Protein AF-A0A358CVE7-F1 (afdb_monomer)

Mean predicted aligned error: 10.34 Å

Foldseek 3Di:
DQAQAQDPPPGPDLPHQLLVQPALKDAFPVLVCCVVDPLCPPPNQPSNHRPVCSCVVVVNDLVSQLDADVVQDDPLQPPDDQKDPFPQPADEDDDDDDDDDDPPDDPDDPDFDKHQHGIGGFGFKAFQFAQAALLAATFQRDQDAQDDHPNPDRHGHDRFADDHYNDDDDLVLLVVDQQLAFTMWGAHVLQHTEHRITDMRHSHTLVSQLHHHAHLQAQEADGADPVSHHDSSSSRHHYGSDPQQWIWTATSVRDIDTDHSPFDGPHDPVSNHDPCPDQGGSSNSNSGSPSPDD

Solvent-accessible surface area (backbone atoms only — not comparable to full-atom values): 16120 Å² total; per-residue (Å²): 105,38,53,53,38,54,46,96,70,83,50,68,46,103,78,58,60,49,69,76,63,84,68,38,45,43,75,16,68,59,55,76,48,33,75,82,40,102,73,53,87,81,62,66,74,66,67,56,33,35,54,64,57,44,33,62,78,65,73,51,70,66,70,65,43,52,57,64,50,70,92,41,50,53,92,52,43,80,77,51,61,65,48,44,83,35,82,92,69,32,57,90,63,84,77,76,91,69,81,88,71,82,73,82,76,65,84,78,69,95,73,84,78,47,26,46,45,54,58,17,11,34,21,24,58,27,25,23,20,11,40,32,5,60,62,36,24,21,53,42,60,58,63,52,79,85,44,57,39,98,75,73,39,86,50,54,39,42,55,38,27,66,37,31,36,47,38,81,83,52,76,87,67,34,76,70,36,44,84,52,20,40,36,32,35,25,28,21,47,51,17,21,65,28,28,38,55,45,52,34,50,28,50,48,58,73,67,54,30,30,43,29,28,22,24,54,19,23,40,57,59,33,64,40,45,101,85,65,45,49,30,77,51,16,26,28,16,38,22,44,60,38,81,87,47,36,28,52,30,35,24,63,66,72,50,75,45,78,43,50,62,84,51,53,60,86,53,47,101,55,26,50,66,36,78,66,89,56,83,76,32,63,50,31,34,27,26,20,27,59,70,88,76,129

Sequence (294 aa):
MLPNAFFIGNGVSPYANIWEGEDTTAWSWGSYILPFMEADVAGNFDNAAAPWNYFEANDISLDVLEQPISGFMCPSDYAGEDINMGDERDTWLTGAPPEIQPPNPGPPAPGHSGATKVLSARSNYVGNNTWFGWYLRGRFVGAVAGKKNQYGNTESPSNSGIFWRGSNLKISQIPDGLSKTIMIGERSTASGQAALIYLTKASSEAQTIERTLGTANARLNTPPDSSGNATEEGRSGYSSDHAGGVIQFLFCDGSVHQIQDSIEHAATAQWRSRTAFLGAKAFENLCSRQDGVQ

pLDDT: mean 72.15, std 19.65, range [29.05, 98.06]

Secondary structure (DSSP, 8-state):
-BPP-B-SSS---TT--GGG-S--EEE-GGGGTGGGSTT-SSS---TTB-HHHHHHHTT--GGGGG---GGGS-TT--S--SEE-STTTPPP--SS---------PSPPSS--EEE-S-EEEESEEEEEESS-TTTT--SB---TTPPPTT---SPP---SS--BT----GGG-TT-GGGSEEEEE--TTT--EESEEEEEESSHHHHHHHHEEETTSPTTPPP-TTSPPPTTGGGS----STTTEEEEEETTS-EEEEETTSS----TTTTS--S-S---HHHHHT-S-TT--

Nearest PDB structures (foldseek):
  6zse-assembly1_AT  TM=4.216E-01  e=1.522E+00  Homo sapiens
  1n10-assembly2_B  TM=4.787E-01  e=5.722E+00  Phleum pratense
  5dqr-assembly1_C  TM=4.222E-01  e=4.735E+00  Arabidopsis thaliana
  1umf-assembly1_D  TM=3.694E-01  e=6.913E+00  Helicobacter pylori

Structure (mmCIF, N/CA/C/O backbone):
data_AF-A0A358CVE7-F1
#
_entry.id   AF-A0A358CVE7-F1
#
loop_
_atom_site.group_PDB
_atom_site.id
_atom_site.type_symbol
_atom_site.label_atom_id
_atom_site.label_alt_id
_atom_site.label_comp_id
_atom_site.label_asym_id
_atom_site.label_entity_id
_atom_site.label_seq_id
_atom_site.pdbx_PDB_ins_code
_atom_site.Cartn_x
_atom_site.Cartn_y
_atom_site.Cartn_z
_atom_site.occupancy
_atom_site.B_iso_or_equiv
_atom_site.auth_seq_id
_atom_site.auth_comp_id
_atom_site.auth_asym_id
_atom_site.auth_atom_id
_atom_site.pdbx_PDB_model_num
ATOM 1 N N . MET A 1 1 ? 3.573 -11.174 3.218 1.00 50.34 1 MET A N 1
ATOM 2 C CA . MET A 1 1 ? 4.676 -10.533 3.962 1.00 50.34 1 MET A CA 1
ATOM 3 C C . MET A 1 1 ? 5.801 -10.279 2.984 1.00 50.34 1 MET A C 1
ATOM 5 O O . MET A 1 1 ? 6.049 -11.167 2.182 1.00 50.34 1 MET A O 1
ATOM 9 N N . LEU A 1 2 ? 6.408 -9.092 2.986 1.00 46.66 2 LEU A N 1
ATOM 10 C CA . LEU A 1 2 ? 7.465 -8.763 2.022 1.00 46.66 2 LEU A CA 1
ATOM 11 C C . LEU A 1 2 ? 8.784 -9.340 2.583 1.00 46.66 2 LEU A C 1
ATOM 13 O O . LEU A 1 2 ? 9.118 -8.985 3.708 1.00 46.66 2 LEU A O 1
ATOM 17 N N . PRO A 1 3 ? 9.523 -10.228 1.905 1.00 39.50 3 PRO A N 1
ATOM 18 C CA . PRO A 1 3 ? 10.762 -10.818 2.382 1.00 39.50 3 PRO A CA 1
ATOM 19 C C . PRO A 1 3 ? 11.924 -9.815 2.302 1.00 39.50 3 PRO A C 1
ATOM 21 O O . PRO A 1 3 ? 11.822 -8.726 1.729 1.00 39.50 3 PRO A O 1
ATOM 24 N N . ASN A 1 4 ? 13.039 -10.173 2.941 1.00 43.94 4 ASN A N 1
ATOM 25 C CA . ASN A 1 4 ? 14.311 -9.486 2.736 1.00 43.94 4 ASN A CA 1
ATOM 26 C C . ASN A 1 4 ? 14.849 -9.882 1.362 1.00 43.94 4 ASN A C 1
ATOM 28 O O . ASN A 1 4 ? 14.763 -11.052 1.004 1.00 43.94 4 ASN A O 1
ATOM 32 N N . ALA A 1 5 ? 15.433 -8.938 0.628 1.00 37.22 5 ALA A N 1
ATOM 33 C CA . ALA A 1 5 ? 16.155 -9.285 -0.587 1.00 37.22 5 ALA A CA 1
ATOM 34 C C . ALA A 1 5 ? 17.341 -10.185 -0.243 1.00 37.22 5 ALA A C 1
ATOM 36 O O . ALA A 1 5 ? 18.270 -9.762 0.447 1.00 37.22 5 ALA A O 1
ATOM 37 N N . PHE A 1 6 ? 17.316 -11.423 -0.722 1.00 34.03 6 PHE A N 1
ATOM 38 C CA . PHE A 1 6 ? 18.490 -12.275 -0.696 1.00 34.03 6 PHE A CA 1
ATOM 39 C C . PHE A 1 6 ? 19.431 -11.873 -1.845 1.00 34.03 6 PHE A C 1
ATOM 41 O O . PHE A 1 6 ? 19.005 -11.740 -2.991 1.00 34.03 6 PHE A O 1
ATOM 48 N N . PHE A 1 7 ? 20.711 -11.663 -1.531 1.00 39.75 7 PHE A N 1
ATOM 49 C CA . PHE A 1 7 ? 21.802 -11.505 -2.500 1.00 39.75 7 PHE A CA 1
ATOM 50 C C . PHE A 1 7 ? 22.619 -12.801 -2.526 1.00 39.75 7 PHE A C 1
ATOM 52 O O . PHE A 1 7 ? 22.914 -13.376 -1.473 1.00 39.75 7 PHE A O 1
ATOM 59 N N . ILE A 1 8 ? 23.044 -13.236 -3.713 1.00 35.84 8 ILE A N 1
ATOM 60 C CA . ILE A 1 8 ? 24.096 -14.246 -3.856 1.00 35.84 8 ILE A CA 1
ATOM 61 C C . ILE A 1 8 ? 25.433 -13.506 -3.708 1.00 35.84 8 ILE A C 1
ATOM 63 O O . ILE A 1 8 ? 25.944 -12.927 -4.659 1.00 35.84 8 ILE A O 1
ATOM 67 N N . GLY A 1 9 ? 25.958 -13.487 -2.480 1.00 35.38 9 GLY A N 1
ATOM 68 C CA . GLY A 1 9 ? 27.179 -12.767 -2.093 1.00 35.38 9 GLY A CA 1
ATOM 69 C C . GLY A 1 9 ? 26.870 -11.582 -1.179 1.00 35.38 9 GLY A C 1
ATOM 70 O O . GLY A 1 9 ? 26.338 -10.583 -1.634 1.00 35.38 9 GLY A O 1
ATOM 71 N N . ASN A 1 10 ? 27.181 -11.728 0.117 1.00 34.78 10 ASN A N 1
ATOM 72 C CA . ASN A 1 10 ? 26.972 -10.745 1.193 1.00 34.78 10 ASN A CA 1
ATOM 73 C C . ASN A 1 10 ? 25.628 -9.995 1.127 1.00 34.78 10 ASN A C 1
ATOM 75 O O . ASN A 1 10 ? 25.566 -8.831 0.759 1.00 34.78 10 ASN A O 1
ATOM 79 N N . GLY A 1 11 ? 24.567 -10.699 1.543 1.00 34.19 11 GLY A N 1
ATOM 80 C CA . GLY A 1 11 ? 23.193 -10.214 1.704 1.00 34.19 11 GLY A CA 1
ATOM 81 C C . GLY A 1 11 ? 23.054 -8.733 2.066 1.00 34.19 11 GLY A C 1
ATOM 82 O O . GLY A 1 11 ? 23.671 -8.288 3.036 1.00 34.19 11 GLY A O 1
ATOM 83 N N . VAL A 1 12 ? 22.160 -8.013 1.372 1.00 37.91 12 VAL A N 1
ATOM 84 C CA . VAL A 1 12 ? 21.652 -6.726 1.866 1.00 37.91 12 VAL A CA 1
ATOM 85 C C . VAL A 1 12 ? 21.035 -6.996 3.218 1.00 37.91 12 VAL A C 1
ATOM 87 O O . VAL A 1 12 ? 20.023 -7.679 3.388 1.00 37.91 12 VAL A O 1
ATOM 90 N N . SER A 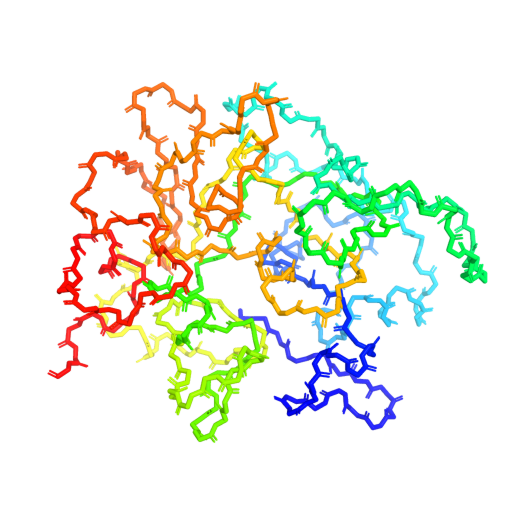1 13 ? 21.751 -6.521 4.215 1.00 38.44 13 SER A N 1
ATOM 91 C CA . SER A 1 13 ? 21.409 -6.758 5.586 1.00 38.44 13 SER A CA 1
ATOM 92 C C . SER A 1 13 ? 20.052 -6.109 5.879 1.00 38.44 13 SER A C 1
ATOM 94 O O . SER A 1 13 ? 19.836 -4.973 5.456 1.00 38.44 13 SER A O 1
ATOM 96 N N . PRO A 1 14 ? 19.179 -6.703 6.716 1.00 40.25 14 PRO A N 1
ATOM 97 C CA . PRO A 1 14 ? 18.093 -5.944 7.354 1.00 40.25 14 PRO A CA 1
ATOM 98 C C . PRO A 1 14 ? 18.622 -4.746 8.180 1.00 40.25 14 PRO A C 1
ATOM 100 O O . PRO A 1 14 ? 17.850 -3.994 8.770 1.00 40.25 14 PRO A O 1
ATOM 103 N N . TYR A 1 15 ? 19.950 -4.592 8.257 1.00 38.16 15 TYR A N 1
ATOM 104 C CA . TYR A 1 15 ? 20.704 -3.524 8.888 1.00 38.16 15 TYR A CA 1
ATOM 105 C C . TYR A 1 15 ? 21.377 -2.540 7.917 1.00 38.16 15 TYR A C 1
ATOM 107 O O . TYR A 1 15 ? 21.964 -1.588 8.432 1.00 38.16 15 TYR A O 1
ATOM 115 N N . ALA A 1 16 ? 21.349 -2.768 6.597 1.00 40.91 16 ALA A N 1
ATOM 116 C CA . ALA A 1 16 ? 21.979 -1.887 5.613 1.00 40.91 16 ALA A CA 1
ATOM 117 C C . ALA A 1 16 ? 21.182 -0.584 5.526 1.00 40.91 16 ALA A C 1
ATOM 119 O O . ALA A 1 16 ? 19.954 -0.601 5.386 1.00 40.91 16 ALA A O 1
ATOM 120 N N . ASN A 1 17 ? 21.859 0.557 5.659 1.00 44.12 17 ASN A N 1
ATOM 121 C CA . ASN A 1 17 ? 21.179 1.824 5.450 1.00 44.12 17 ASN A CA 1
ATOM 122 C C . ASN A 1 17 ? 20.924 1.935 3.956 1.00 44.12 17 ASN A C 1
ATOM 124 O O . ASN A 1 17 ? 21.857 1.920 3.174 1.00 44.12 17 ASN A O 1
ATOM 128 N N . ILE A 1 18 ? 19.684 2.109 3.537 1.00 43.69 18 ILE A N 1
ATOM 129 C CA . ILE A 1 18 ? 19.327 2.294 2.120 1.00 43.69 18 ILE A CA 1
ATOM 130 C C . ILE A 1 18 ? 20.043 3.483 1.419 1.00 43.69 18 ILE A C 1
ATOM 132 O O . ILE A 1 18 ? 20.063 3.531 0.193 1.00 43.69 18 ILE A O 1
ATOM 136 N N . TRP A 1 19 ? 20.698 4.401 2.155 1.00 39.50 19 TRP A N 1
ATOM 137 C CA . TRP A 1 19 ? 21.626 5.397 1.579 1.00 39.50 19 TRP A CA 1
ATOM 138 C C . TRP A 1 19 ? 22.927 4.777 1.033 1.00 39.50 19 TRP A C 1
ATOM 140 O O . TRP A 1 19 ? 23.642 5.437 0.285 1.00 39.50 19 TRP A O 1
ATOM 150 N N . GLU A 1 20 ? 23.247 3.535 1.405 1.00 41.19 20 GLU A N 1
ATOM 151 C CA . GLU A 1 20 ? 24.357 2.746 0.851 1.00 41.19 20 GLU A CA 1
ATOM 152 C C . GLU A 1 20 ? 24.086 2.383 -0.624 1.00 41.19 20 GLU A C 1
ATOM 154 O O . GLU A 1 20 ? 25.000 1.989 -1.333 1.00 41.19 20 GLU A O 1
ATOM 159 N N . GLY A 1 21 ? 22.865 2.625 -1.132 1.00 38.19 21 GLY A N 1
ATOM 160 C CA . GLY A 1 21 ? 22.566 2.685 -2.567 1.00 38.19 21 GLY A CA 1
ATOM 161 C C . GLY A 1 21 ? 22.409 1.333 -3.264 1.00 38.19 21 GLY A C 1
ATOM 162 O O . GLY A 1 21 ? 22.147 1.311 -4.465 1.00 38.19 21 GLY A O 1
ATOM 163 N N . GLU A 1 22 ? 22.529 0.227 -2.528 1.00 43.47 22 GLU A N 1
ATOM 164 C CA . GLU A 1 22 ? 22.615 -1.123 -3.102 1.00 43.47 22 GLU A CA 1
ATOM 165 C C . GLU A 1 22 ? 21.260 -1.835 -3.266 1.00 43.47 22 GLU A C 1
ATOM 167 O O . GLU A 1 22 ? 21.181 -2.823 -3.988 1.00 43.47 22 GLU A O 1
ATOM 172 N N . ASP A 1 23 ? 20.165 -1.330 -2.678 1.00 48.75 23 ASP A N 1
ATOM 173 C CA . ASP A 1 23 ? 18.834 -1.920 -2.887 1.00 48.75 23 ASP A CA 1
ATOM 174 C C . ASP A 1 23 ? 17.707 -0.888 -2.795 1.00 48.75 23 ASP A C 1
ATOM 176 O O . ASP A 1 23 ? 17.150 -0.587 -1.737 1.00 48.75 23 ASP A O 1
ATOM 180 N N . THR A 1 24 ? 17.393 -0.325 -3.955 1.00 54.50 24 THR A N 1
ATOM 181 C CA . THR A 1 24 ? 16.433 0.768 -4.123 1.00 54.50 24 THR A CA 1
ATOM 182 C C . THR A 1 24 ? 15.170 0.305 -4.852 1.00 54.50 24 THR A C 1
ATOM 184 O O . THR A 1 24 ? 14.404 1.110 -5.367 1.00 54.50 24 THR A O 1
ATOM 187 N N . THR A 1 25 ? 14.915 -1.005 -4.876 1.00 62.06 25 THR A N 1
ATOM 188 C CA . THR A 1 25 ? 13.766 -1.607 -5.568 1.00 62.06 25 THR A CA 1
ATOM 189 C C . THR A 1 25 ? 12.808 -2.266 -4.588 1.00 62.06 25 THR A C 1
ATOM 191 O O . THR A 1 25 ? 13.218 -2.758 -3.535 1.00 62.06 25 THR A O 1
ATOM 194 N N . ALA A 1 26 ? 11.513 -2.237 -4.902 1.00 69.50 26 ALA A N 1
ATOM 195 C CA . ALA A 1 26 ? 10.470 -2.705 -4.003 1.00 69.50 26 ALA A CA 1
ATOM 196 C C . ALA A 1 26 ? 9.441 -3.567 -4.736 1.00 69.50 26 ALA A C 1
ATOM 198 O O . ALA A 1 26 ? 8.773 -3.118 -5.668 1.00 69.50 26 ALA A O 1
ATOM 199 N N . TRP A 1 27 ? 9.267 -4.791 -4.241 1.00 77.00 27 TRP A N 1
ATOM 200 C CA . TRP A 1 27 ? 8.061 -5.570 -4.493 1.00 77.00 27 TRP A CA 1
ATOM 201 C C . TRP A 1 27 ? 6.890 -4.940 -3.730 1.00 77.00 27 TRP A C 1
ATOM 203 O O . TRP A 1 27 ? 6.988 -4.737 -2.516 1.00 77.00 27 TRP A O 1
ATOM 213 N N . SER A 1 28 ? 5.772 -4.673 -4.407 1.00 81.81 28 SER A N 1
ATOM 214 C CA . SER A 1 28 ? 4.500 -4.385 -3.735 1.00 81.81 28 SER A CA 1
ATOM 215 C C . SER A 1 28 ? 3.825 -5.679 -3.276 1.00 81.81 28 SER A C 1
ATOM 217 O O . SER A 1 28 ? 4.187 -6.778 -3.701 1.00 81.81 28 SER A O 1
ATOM 219 N N . TRP A 1 29 ? 2.804 -5.562 -2.424 1.00 85.25 29 TRP A N 1
ATOM 220 C CA . TRP A 1 29 ? 2.025 -6.701 -1.925 1.00 85.25 29 TRP A CA 1
ATOM 221 C C . TRP A 1 29 ? 1.440 -7.555 -3.064 1.00 85.25 29 TRP A C 1
ATOM 223 O O . TRP A 1 29 ? 1.368 -8.776 -2.934 1.00 85.25 29 TRP A O 1
ATOM 233 N N . GLY A 1 30 ? 1.053 -6.920 -4.177 1.00 84.50 30 GLY A N 1
ATOM 234 C CA . GLY A 1 30 ? 0.399 -7.589 -5.299 1.00 84.50 30 GLY A CA 1
ATOM 235 C C . GLY A 1 30 ? 1.307 -8.602 -5.993 1.00 84.50 30 GLY A C 1
ATOM 236 O O . GLY A 1 30 ? 0.838 -9.660 -6.400 1.00 84.50 30 GLY A O 1
ATOM 237 N N . SER A 1 31 ? 2.624 -8.362 -5.998 1.00 81.44 31 SER A N 1
ATOM 238 C CA . SER A 1 31 ? 3.619 -9.280 -6.577 1.00 81.44 31 SER A CA 1
ATOM 239 C C . SER A 1 31 ? 3.607 -10.676 -5.939 1.00 81.44 31 SER A C 1
ATOM 241 O O . SER A 1 31 ? 3.993 -11.654 -6.571 1.00 81.44 31 SER A O 1
ATOM 243 N N . TYR A 1 32 ? 3.111 -10.795 -4.702 1.00 80.31 32 TYR A N 1
ATOM 244 C CA . TYR A 1 32 ? 3.028 -12.062 -3.964 1.00 80.31 32 TYR A CA 1
ATOM 245 C C . TYR A 1 32 ? 1.790 -12.882 -4.299 1.00 80.31 32 TYR A C 1
ATOM 247 O O . TYR A 1 32 ? 1.745 -14.062 -3.956 1.00 80.31 32 TYR A O 1
ATOM 255 N N . ILE A 1 33 ? 0.781 -12.266 -4.920 1.00 83.00 33 ILE A N 1
ATOM 256 C CA . ILE A 1 33 ? -0.436 -12.966 -5.329 1.00 83.00 33 ILE A CA 1
ATOM 257 C C . ILE A 1 33 ? -0.458 -13.285 -6.825 1.00 83.00 33 ILE A C 1
ATOM 259 O O . ILE A 1 33 ? -1.232 -14.149 -7.223 1.00 83.00 33 ILE A O 1
ATOM 263 N N . LEU A 1 34 ? 0.418 -12.661 -7.627 1.00 80.25 34 LEU A N 1
ATOM 264 C CA . LEU A 1 34 ? 0.540 -12.920 -9.067 1.00 80.25 34 LEU A CA 1
ATOM 265 C C . LEU A 1 34 ? 0.633 -14.411 -9.428 1.00 80.25 34 LEU A C 1
ATOM 267 O O . LEU A 1 34 ? -0.090 -14.810 -10.334 1.00 80.25 34 LEU A O 1
ATOM 271 N N . PRO A 1 35 ? 1.389 -15.265 -8.706 1.00 78.12 35 PRO A N 1
ATOM 272 C CA . PRO A 1 35 ? 1.453 -16.700 -9.015 1.00 78.12 35 PRO A CA 1
ATOM 273 C C . PRO A 1 35 ? 0.123 -17.450 -8.877 1.00 78.12 35 PRO A C 1
ATOM 275 O O . PRO A 1 35 ? -0.021 -18.572 -9.358 1.00 78.12 35 PRO A O 1
ATOM 278 N N . PHE A 1 36 ? -0.833 -16.861 -8.161 1.00 78.75 36 PHE A N 1
ATOM 279 C CA . PHE A 1 36 ? -2.170 -17.407 -7.941 1.00 78.75 36 PHE A CA 1
ATOM 280 C C . PHE A 1 36 ? -3.218 -16.746 -8.845 1.00 78.75 36 PHE A C 1
ATOM 282 O O . PHE A 1 36 ? -4.395 -17.095 -8.776 1.00 78.75 36 PHE A O 1
ATOM 289 N N . MET A 1 37 ? -2.805 -15.785 -9.673 1.00 78.56 37 MET A N 1
ATOM 290 C CA . MET A 1 37 ? -3.635 -15.118 -10.666 1.00 78.56 37 MET A CA 1
ATOM 291 C C . MET A 1 37 ? -3.286 -15.660 -12.054 1.00 78.56 37 MET A C 1
ATOM 293 O O . MET A 1 37 ? -2.127 -15.926 -12.352 1.00 78.56 37 MET A O 1
ATOM 297 N N . GLU A 1 38 ? -4.257 -15.719 -12.964 1.00 66.88 38 GLU A N 1
ATOM 298 C CA . GLU A 1 38 ? -4.013 -16.012 -14.393 1.00 66.88 38 GLU A CA 1
ATOM 299 C C . GLU A 1 38 ? -3.315 -14.844 -15.132 1.00 66.88 38 GLU A C 1
ATOM 301 O O . GLU A 1 38 ? -3.392 -14.725 -16.351 1.00 66.88 38 GLU A O 1
ATOM 306 N N . ALA A 1 39 ? -2.658 -13.951 -14.388 1.00 63.12 39 ALA A N 1
ATOM 307 C CA . ALA A 1 39 ? -2.022 -12.726 -14.862 1.00 63.12 39 ALA A CA 1
ATOM 308 C C . ALA A 1 39 ? -0.483 -12.806 -14.825 1.00 63.12 39 ALA A C 1
ATOM 310 O O . ALA A 1 39 ? 0.204 -11.792 -14.931 1.00 63.12 39 ALA A O 1
ATOM 311 N N . ASP A 1 40 ? 0.064 -14.009 -14.653 1.00 62.44 40 ASP A N 1
ATOM 312 C CA . ASP A 1 40 ? 1.498 -14.268 -14.640 1.00 62.44 40 ASP A CA 1
ATOM 313 C C . ASP A 1 40 ? 2.070 -14.301 -16.068 1.00 62.44 40 ASP A C 1
ATOM 315 O O . ASP A 1 40 ? 2.180 -15.350 -16.702 1.00 62.44 40 ASP A O 1
ATOM 319 N N . VAL A 1 41 ? 2.392 -13.122 -16.602 1.00 53.53 41 VAL A N 1
ATOM 320 C CA . VAL A 1 41 ? 2.869 -12.963 -17.988 1.00 53.53 41 VAL A CA 1
ATOM 321 C C . VAL A 1 41 ? 4.345 -13.372 -18.165 1.00 53.53 41 VAL A C 1
ATOM 323 O O . VAL A 1 41 ? 4.773 -13.597 -19.294 1.00 53.53 41 VAL A O 1
ATOM 326 N N . ALA A 1 42 ? 5.126 -13.495 -17.079 1.00 53.19 42 ALA A N 1
ATOM 327 C CA . ALA A 1 42 ? 6.573 -13.780 -17.127 1.00 53.19 42 ALA A CA 1
ATOM 328 C C . ALA A 1 42 ? 7.036 -15.031 -16.368 1.00 53.19 42 ALA A C 1
ATOM 330 O O . ALA A 1 42 ? 8.208 -15.391 -16.469 1.00 53.19 42 ALA A O 1
ATOM 331 N N . GLY A 1 43 ? 6.146 -15.730 -15.670 1.00 54.53 43 GLY A N 1
ATOM 332 C CA . GLY A 1 43 ? 6.509 -16.898 -14.885 1.00 54.53 43 GLY A CA 1
ATOM 333 C C . GLY A 1 43 ? 6.976 -16.497 -13.490 1.00 54.53 43 GLY A C 1
ATOM 334 O O . GLY A 1 43 ? 8.077 -15.999 -13.297 1.00 54.53 43 GLY A O 1
ATOM 335 N N . ASN A 1 44 ? 6.108 -16.760 -12.522 1.00 60.19 44 ASN A N 1
ATOM 336 C CA . ASN A 1 44 ? 6.303 -16.916 -11.092 1.00 60.19 44 ASN A CA 1
ATOM 337 C C . ASN A 1 44 ? 7.542 -16.188 -10.544 1.00 60.19 44 ASN A C 1
ATOM 339 O O . ASN A 1 44 ? 8.549 -16.825 -10.219 1.00 60.19 44 ASN A O 1
ATOM 343 N N . PHE A 1 45 ? 7.460 -14.852 -10.470 1.00 72.12 45 PHE A N 1
ATOM 344 C CA . PHE A 1 45 ? 8.526 -14.010 -9.928 1.00 72.12 45 PHE A CA 1
ATOM 345 C C . PHE A 1 45 ? 9.027 -14.575 -8.593 1.00 72.12 45 PHE A C 1
ATOM 347 O O . PHE A 1 45 ? 8.252 -14.729 -7.641 1.00 72.12 45 PHE A O 1
ATOM 354 N N . ASP A 1 46 ? 10.328 -14.872 -8.505 1.00 73.75 46 ASP A N 1
ATOM 355 C CA . ASP A 1 46 ? 10.926 -15.280 -7.237 1.00 73.75 46 ASP A CA 1
ATOM 356 C C . ASP A 1 46 ? 11.084 -14.052 -6.343 1.00 73.75 46 ASP A C 1
ATOM 358 O O . ASP A 1 46 ? 12.106 -13.359 -6.316 1.00 73.75 46 ASP A O 1
ATOM 362 N N . ASN A 1 47 ? 10.031 -13.804 -5.574 1.00 72.44 47 ASN A N 1
ATOM 363 C CA . ASN A 1 47 ? 9.972 -12.700 -4.637 1.00 72.44 47 ASN A CA 1
ATOM 364 C C . ASN A 1 47 ? 10.986 -12.837 -3.479 1.00 72.44 47 ASN A C 1
ATOM 366 O O . ASN A 1 47 ? 11.070 -11.920 -2.667 1.00 72.44 47 ASN A O 1
ATOM 370 N N . ALA A 1 48 ? 11.750 -13.936 -3.359 1.00 71.31 48 ALA A N 1
ATOM 371 C CA . ALA A 1 48 ? 12.821 -14.068 -2.365 1.00 71.31 48 ALA A CA 1
ATOM 372 C C . ALA A 1 48 ? 14.073 -13.229 -2.700 1.00 71.31 48 ALA A C 1
ATOM 374 O O . ALA A 1 48 ? 14.868 -12.918 -1.807 1.00 71.31 48 ALA A O 1
ATOM 375 N N . ALA A 1 49 ? 14.250 -12.838 -3.964 1.00 69.50 49 ALA A N 1
ATOM 376 C CA . ALA A 1 49 ? 15.336 -11.969 -4.411 1.00 69.50 49 ALA A CA 1
ATOM 377 C C . ALA A 1 49 ? 14.906 -10.491 -4.462 1.00 69.50 49 ALA A C 1
ATOM 379 O O . ALA A 1 49 ? 13.718 -10.166 -4.536 1.00 69.50 49 ALA A O 1
ATOM 380 N N . ALA A 1 50 ? 15.874 -9.565 -4.428 1.00 69.62 50 ALA A N 1
ATOM 381 C CA . ALA A 1 50 ? 15.589 -8.165 -4.762 1.00 69.62 50 ALA A CA 1
ATOM 382 C C . ALA A 1 50 ? 15.037 -8.084 -6.195 1.00 69.62 50 ALA A C 1
ATOM 384 O O . ALA A 1 50 ? 15.590 -8.773 -7.056 1.00 69.62 50 ALA A O 1
ATOM 385 N N . PRO A 1 51 ? 14.034 -7.230 -6.481 1.00 72.12 51 PRO A N 1
ATOM 386 C CA . PRO A 1 51 ? 13.494 -7.094 -7.830 1.00 72.12 51 PRO A CA 1
ATOM 387 C C . PRO A 1 51 ? 14.586 -6.856 -8.876 1.00 72.12 51 PRO A C 1
ATOM 389 O O . PRO A 1 51 ? 14.678 -7.610 -9.834 1.00 72.12 51 PRO A O 1
ATOM 392 N N . TRP A 1 52 ? 15.478 -5.881 -8.661 1.00 69.81 52 TRP A N 1
ATOM 393 C CA . TRP A 1 52 ? 16.550 -5.595 -9.624 1.00 69.81 52 TRP A CA 1
ATOM 394 C C . TRP A 1 52 ? 17.421 -6.823 -9.919 1.00 69.81 52 TRP A C 1
ATOM 396 O O . TRP A 1 52 ? 17.594 -7.205 -11.073 1.00 69.81 52 TRP A O 1
ATOM 406 N N . ASN A 1 53 ? 17.902 -7.484 -8.866 1.00 68.81 53 ASN A N 1
ATOM 407 C CA . ASN A 1 53 ? 18.771 -8.652 -8.990 1.00 68.81 53 ASN A CA 1
ATOM 408 C C . ASN A 1 53 ? 18.066 -9.829 -9.658 1.00 68.81 53 ASN A C 1
ATOM 410 O O . ASN A 1 53 ? 18.700 -10.579 -10.387 1.00 68.81 53 ASN A O 1
ATOM 414 N N . TYR A 1 54 ? 16.776 -10.022 -9.379 1.00 73.69 54 TYR A N 1
ATOM 415 C CA . TYR A 1 54 ? 16.000 -11.093 -9.988 1.00 73.69 54 TYR A CA 1
ATOM 416 C C . TYR A 1 54 ? 15.910 -10.904 -11.503 1.00 73.69 54 TYR A C 1
ATOM 418 O O . TYR A 1 54 ? 16.177 -11.843 -12.249 1.00 73.69 54 TYR A O 1
ATOM 426 N N . PHE A 1 55 ? 15.589 -9.691 -11.955 1.00 73.56 55 PHE A N 1
ATOM 427 C CA . PHE A 1 55 ? 15.489 -9.384 -13.380 1.00 73.56 55 PHE A CA 1
ATOM 428 C C . PHE A 1 55 ? 16.849 -9.489 -14.075 1.00 73.56 55 PHE A C 1
ATOM 430 O O . PHE A 1 55 ? 16.941 -10.113 -15.127 1.00 73.56 55 PHE A O 1
ATOM 437 N N . GLU A 1 56 ? 17.908 -8.955 -13.460 1.00 69.81 56 GLU A N 1
ATOM 438 C CA . GLU A 1 56 ? 19.273 -9.019 -13.994 1.00 69.81 56 GLU A CA 1
ATOM 439 C C . GLU A 1 56 ? 19.805 -10.460 -14.063 1.00 69.81 56 GLU A C 1
ATOM 441 O O . GLU A 1 56 ? 20.307 -10.886 -15.099 1.00 69.81 56 GLU A O 1
ATOM 446 N N . ALA A 1 57 ? 19.664 -11.243 -12.988 1.00 70.88 57 ALA A N 1
ATOM 447 C CA . ALA A 1 57 ? 20.188 -12.609 -12.926 1.00 70.88 57 ALA A CA 1
ATOM 448 C C . ALA A 1 57 ? 19.466 -13.585 -13.867 1.00 70.88 57 ALA A C 1
ATOM 450 O O . ALA A 1 57 ? 20.047 -14.604 -14.241 1.00 70.88 57 ALA A O 1
ATOM 451 N N . ASN A 1 58 ? 18.212 -13.292 -14.224 1.00 72.31 58 ASN A N 1
ATOM 452 C CA . ASN A 1 58 ? 17.397 -14.128 -15.105 1.00 72.31 58 ASN A CA 1
ATOM 453 C C . ASN A 1 58 ? 17.240 -13.550 -16.521 1.00 72.31 58 ASN A C 1
ATOM 455 O O . ASN A 1 58 ? 16.522 -14.147 -17.319 1.00 72.31 58 ASN A O 1
ATOM 459 N N . ASP A 1 59 ? 17.895 -12.426 -16.835 1.00 71.62 59 ASP A N 1
ATOM 460 C CA . ASP A 1 59 ? 17.820 -11.752 -18.142 1.00 71.62 59 ASP A CA 1
ATOM 461 C C . ASP A 1 59 ? 16.368 -11.466 -18.591 1.00 71.62 59 ASP A C 1
ATOM 463 O O . ASP A 1 59 ? 15.971 -11.691 -19.735 1.00 71.62 59 ASP A O 1
ATOM 467 N N . ILE A 1 60 ? 15.531 -11.011 -17.650 1.00 74.44 60 ILE A N 1
ATOM 468 C CA . ILE A 1 60 ? 14.112 -10.715 -17.899 1.00 74.44 60 ILE A CA 1
ATOM 469 C C . ILE A 1 60 ? 13.982 -9.294 -18.452 1.00 74.44 60 ILE A C 1
ATOM 471 O O . ILE A 1 60 ? 14.425 -8.334 -17.817 1.00 74.44 60 ILE A O 1
ATOM 475 N N . SER A 1 61 ? 13.315 -9.146 -19.606 1.00 77.81 61 SER A N 1
ATOM 476 C CA . SER A 1 61 ? 13.008 -7.821 -20.161 1.00 77.81 61 SER A CA 1
ATOM 477 C C . SER A 1 61 ? 12.145 -7.009 -19.196 1.00 77.81 61 SER A C 1
ATOM 479 O O . SER A 1 61 ? 11.154 -7.504 -18.657 1.00 77.81 61 SER A O 1
ATOM 481 N N . LEU A 1 62 ? 12.488 -5.732 -19.033 1.00 75.44 62 LEU A N 1
ATOM 482 C CA . LEU A 1 62 ? 11.727 -4.793 -18.215 1.00 75.44 62 LEU A CA 1
ATOM 483 C C . LEU A 1 62 ? 10.350 -4.455 -18.808 1.00 75.44 62 LEU A C 1
ATOM 485 O O . LEU A 1 62 ? 9.488 -4.012 -18.057 1.00 75.44 62 LEU A O 1
ATOM 489 N N . ASP A 1 63 ? 10.101 -4.754 -20.089 1.00 77.50 63 ASP A N 1
ATOM 490 C CA . ASP A 1 63 ? 8.802 -4.533 -20.753 1.00 77.50 63 ASP A CA 1
ATOM 491 C C . ASP A 1 63 ? 7.645 -5.290 -20.068 1.00 77.50 63 ASP A C 1
ATOM 493 O O . ASP A 1 63 ? 6.475 -4.920 -20.193 1.00 77.50 63 ASP A O 1
ATOM 497 N N . VAL A 1 64 ? 7.951 -6.358 -19.318 1.00 77.00 64 VAL A N 1
ATOM 498 C CA . VAL A 1 64 ? 6.950 -7.074 -18.510 1.00 77.00 64 VAL A CA 1
ATOM 499 C C . VAL A 1 64 ? 6.360 -6.186 -17.412 1.00 77.00 64 VAL A C 1
ATOM 501 O O . VAL A 1 64 ? 5.200 -6.350 -17.036 1.00 77.00 64 VAL A O 1
ATOM 504 N N . LEU A 1 65 ? 7.134 -5.226 -16.896 1.00 77.94 65 LEU A N 1
ATOM 505 C CA . LEU A 1 65 ? 6.667 -4.314 -15.858 1.00 77.94 65 LEU A CA 1
ATOM 506 C C . LEU A 1 65 ? 5.567 -3.402 -16.374 1.00 77.94 65 LEU A C 1
ATOM 508 O O . LEU A 1 65 ? 4.760 -2.949 -15.577 1.00 77.94 65 LEU A O 1
ATOM 512 N N . GLU A 1 66 ? 5.504 -3.184 -17.684 1.00 81.12 66 GLU A N 1
ATOM 513 C CA . GLU A 1 66 ? 4.514 -2.352 -18.357 1.00 81.12 66 GLU A CA 1
ATOM 514 C C . GLU A 1 66 ? 3.249 -3.128 -18.748 1.00 81.12 66 GLU A C 1
ATOM 516 O O . GLU A 1 66 ? 2.446 -2.623 -19.519 1.00 81.12 66 GLU A O 1
ATOM 521 N N . GLN A 1 67 ? 3.040 -4.358 -18.268 1.00 83.25 67 GLN A N 1
ATOM 522 C CA . GLN A 1 67 ? 1.834 -5.128 -18.594 1.00 83.25 67 GLN A CA 1
ATOM 523 C C . GLN A 1 67 ? 0.724 -4.862 -17.563 1.00 83.25 67 GLN A C 1
ATOM 525 O O . GLN A 1 67 ? 0.823 -5.343 -16.429 1.00 83.25 67 GLN A O 1
ATOM 530 N N . PRO A 1 68 ? -0.346 -4.115 -17.910 1.00 85.69 68 PRO A N 1
ATOM 531 C CA . PRO A 1 68 ? -1.408 -3.794 -16.969 1.00 85.69 68 PRO A CA 1
ATOM 532 C C . PRO A 1 68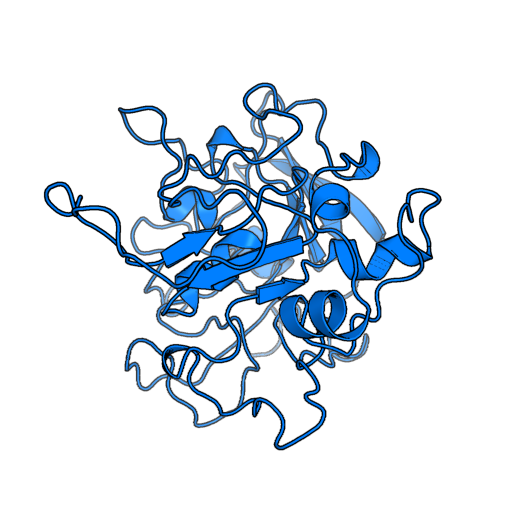 ? -2.210 -5.038 -16.604 1.00 85.69 68 PRO A C 1
ATOM 534 O O . PRO A 1 68 ? -2.564 -5.852 -17.458 1.00 85.69 68 PRO A O 1
ATOM 537 N N . ILE A 1 69 ? -2.562 -5.154 -15.326 1.00 85.88 69 ILE A N 1
ATOM 538 C CA . ILE A 1 69 ? -3.406 -6.236 -14.822 1.00 85.88 69 ILE A CA 1
ATOM 539 C C . ILE A 1 69 ? -4.682 -5.605 -14.283 1.00 85.88 69 ILE A C 1
ATOM 541 O O . ILE A 1 69 ? -4.673 -4.951 -13.241 1.00 85.88 69 ILE A O 1
ATOM 545 N N . SER A 1 70 ? -5.795 -5.819 -14.984 1.00 86.69 70 SER A N 1
ATOM 546 C CA . SER A 1 70 ? -7.080 -5.168 -14.688 1.00 86.69 70 SER A CA 1
ATOM 547 C C . SER A 1 70 ? -7.563 -5.363 -13.250 1.00 86.69 70 SER A C 1
ATOM 549 O O . SER A 1 70 ? -8.177 -4.462 -12.692 1.00 86.69 70 SER A O 1
ATOM 551 N N . GLY A 1 71 ? -7.230 -6.491 -12.614 1.00 86.69 71 GLY A N 1
ATOM 552 C CA . GLY A 1 71 ? -7.559 -6.760 -11.210 1.00 86.69 71 GLY A CA 1
ATOM 553 C C . GLY A 1 71 ? -6.887 -5.828 -10.193 1.00 86.69 71 GLY A C 1
ATOM 554 O O . GLY A 1 71 ? -7.333 -5.773 -9.051 1.00 86.69 71 GLY A O 1
ATOM 555 N N . PHE A 1 72 ? -5.842 -5.093 -10.584 1.00 89.69 72 PHE A N 1
ATOM 556 C CA . PHE A 1 72 ? -5.181 -4.097 -9.737 1.00 89.69 72 PHE A CA 1
ATOM 557 C C . PHE A 1 72 ? -5.598 -2.660 -10.054 1.00 89.69 72 PHE A C 1
ATOM 559 O O . PHE A 1 72 ? -5.117 -1.743 -9.392 1.00 89.69 72 PHE A O 1
ATOM 566 N N . MET A 1 73 ? -6.489 -2.453 -11.025 1.00 90.50 73 MET A N 1
ATOM 567 C CA . MET A 1 73 ? -6.955 -1.129 -11.425 1.00 90.50 73 MET A CA 1
ATOM 568 C C . MET A 1 73 ? -8.369 -0.886 -10.907 1.00 90.50 73 MET A C 1
ATOM 570 O O . MET A 1 73 ? -9.269 -1.706 -11.094 1.00 90.50 73 MET A O 1
ATOM 574 N N . CYS A 1 74 ? -8.569 0.256 -10.260 1.00 91.75 74 CYS A N 1
ATOM 575 C CA . CYS A 1 74 ? -9.879 0.667 -9.796 1.00 91.75 74 CYS A CA 1
ATOM 576 C C . CYS A 1 74 ? -10.641 1.369 -10.932 1.00 91.75 74 CYS A C 1
ATOM 578 O O . CYS A 1 74 ? -10.152 2.369 -11.458 1.00 91.75 74 CYS A O 1
ATOM 580 N N . PRO A 1 75 ? -11.864 0.930 -11.289 1.00 90.38 75 PRO A N 1
ATOM 581 C CA . PRO A 1 75 ? -12.651 1.573 -12.341 1.00 90.38 75 PRO A CA 1
ATOM 582 C C . PRO A 1 75 ? -13.037 3.033 -12.069 1.00 90.38 75 PRO A C 1
ATOM 584 O O . PRO A 1 75 ? -13.462 3.714 -13.001 1.00 90.38 75 PRO A O 1
ATOM 587 N N . SER A 1 76 ? -12.962 3.513 -10.819 1.00 89.75 76 SER A N 1
ATOM 588 C CA . SER A 1 76 ? -13.223 4.925 -10.519 1.00 89.75 76 SER A CA 1
ATOM 589 C C . SER A 1 76 ? -12.032 5.834 -10.778 1.00 89.75 76 SER A C 1
ATOM 591 O O . SER A 1 76 ? -12.253 7.031 -10.923 1.00 89.75 76 SER A O 1
ATOM 593 N N . ASP A 1 77 ? -10.807 5.307 -10.844 1.00 87.38 77 ASP A N 1
ATOM 594 C CA . ASP A 1 77 ? -9.615 6.118 -11.097 1.00 87.38 77 ASP A CA 1
ATOM 595 C C . ASP A 1 77 ? -9.520 6.493 -12.581 1.00 87.38 77 ASP A C 1
ATOM 597 O O . ASP A 1 77 ? -8.902 5.808 -13.402 1.00 87.38 77 ASP A O 1
ATOM 601 N N . TYR A 1 78 ? -10.169 7.609 -12.904 1.00 76.31 78 TYR A N 1
ATOM 602 C CA . TYR A 1 78 ? -10.204 8.205 -14.235 1.00 76.31 78 TYR A CA 1
ATOM 603 C C . TYR A 1 78 ? -8.949 9.020 -14.565 1.00 76.31 78 TYR A C 1
ATOM 605 O O . TYR A 1 78 ? -8.784 9.425 -15.716 1.00 76.31 78 TYR A O 1
ATOM 613 N N . ALA A 1 79 ? -8.113 9.326 -13.568 1.00 67.31 79 ALA A N 1
ATOM 614 C CA . ALA A 1 79 ? -6.934 10.167 -13.734 1.00 67.31 79 ALA A CA 1
ATOM 615 C C . ALA A 1 79 ? -5.716 9.364 -14.205 1.00 67.31 79 ALA A C 1
ATOM 617 O O . ALA A 1 79 ? -4.856 9.915 -14.889 1.00 67.31 79 ALA A O 1
ATOM 618 N N . GLY A 1 80 ? -5.635 8.084 -13.836 1.00 67.56 80 GLY A N 1
ATOM 619 C CA . GLY A 1 80 ? -4.484 7.257 -14.170 1.00 67.56 80 GLY A CA 1
ATOM 620 C C . GLY A 1 80 ? -4.528 6.650 -15.572 1.00 67.56 80 GLY A C 1
ATOM 621 O O . GLY A 1 80 ? -5.540 6.104 -16.020 1.00 67.56 80 GLY A O 1
ATOM 622 N N . GLU A 1 81 ? -3.375 6.693 -16.232 1.00 81.12 81 GLU A N 1
ATOM 623 C CA . GLU A 1 81 ? -3.070 5.849 -17.383 1.00 81.12 81 GLU A CA 1
ATOM 624 C C . GLU A 1 81 ? -2.792 4.407 -16.925 1.00 81.12 81 GLU A C 1
ATOM 626 O O . GLU A 1 81 ? -2.558 4.132 -15.747 1.00 81.12 81 GLU A O 1
ATOM 631 N N . ASP A 1 82 ? -2.794 3.459 -17.860 1.00 83.75 82 ASP A N 1
ATOM 632 C CA . ASP A 1 82 ? -2.481 2.058 -17.548 1.00 83.75 82 ASP A CA 1
ATOM 633 C C . ASP A 1 82 ? -1.028 1.871 -17.070 1.00 83.75 82 ASP A C 1
ATOM 635 O O . ASP A 1 82 ? -0.722 0.915 -16.351 1.00 83.75 82 ASP A O 1
ATOM 639 N N . ILE A 1 83 ? -0.146 2.807 -17.432 1.00 81.31 83 ILE A N 1
ATOM 640 C CA . ILE A 1 83 ? 1.282 2.808 -17.123 1.00 81.31 83 ILE A CA 1
ATOM 641 C C . ILE A 1 83 ? 1.641 4.063 -16.337 1.00 81.31 83 ILE A C 1
ATOM 643 O O . ILE A 1 83 ? 1.315 5.181 -16.728 1.00 81.31 83 ILE A O 1
ATOM 647 N N . ASN A 1 84 ? 2.387 3.880 -15.253 1.00 77.88 84 ASN A N 1
ATOM 648 C CA . ASN A 1 84 ? 3.009 4.972 -14.525 1.00 77.88 84 ASN A CA 1
ATOM 649 C C . ASN A 1 84 ? 4.193 5.511 -15.334 1.00 77.88 84 ASN A C 1
ATOM 651 O O . ASN A 1 84 ? 5.260 4.895 -15.383 1.00 77.88 84 ASN A O 1
ATOM 655 N N . MET A 1 85 ? 3.999 6.687 -15.926 1.00 65.88 85 MET A N 1
ATOM 656 C CA . MET A 1 85 ? 4.980 7.391 -16.757 1.00 65.88 85 MET A CA 1
ATOM 657 C C . MET A 1 85 ? 6.090 8.106 -15.958 1.00 65.88 85 MET A C 1
ATOM 659 O O . MET A 1 85 ? 6.933 8.784 -16.533 1.00 65.88 85 MET A O 1
ATOM 663 N N . GLY A 1 86 ? 6.120 7.980 -14.626 1.00 54.78 86 GLY A N 1
ATOM 664 C CA . GLY A 1 86 ? 7.136 8.625 -13.780 1.00 54.78 86 GLY A CA 1
ATOM 665 C C . GLY A 1 86 ? 6.963 10.144 -13.611 1.00 54.78 86 GLY A C 1
ATOM 666 O O . GLY A 1 86 ? 7.907 10.859 -13.276 1.00 54.78 86 GLY A O 1
ATOM 667 N N . ASP A 1 87 ? 5.764 10.678 -13.833 1.00 47.09 87 ASP A N 1
ATOM 668 C CA . ASP A 1 87 ? 5.507 12.120 -13.732 1.00 47.09 87 ASP A CA 1
ATOM 669 C C . ASP A 1 87 ? 5.526 12.680 -12.290 1.00 47.09 87 ASP A C 1
ATOM 671 O O . ASP A 1 87 ? 5.572 13.893 -12.093 1.00 47.09 87 ASP A O 1
ATOM 675 N N . GLU A 1 88 ? 5.632 11.829 -11.265 1.00 50.59 88 GLU A N 1
ATOM 676 C CA . GLU A 1 88 ? 5.583 12.227 -9.852 1.00 50.59 88 GLU A CA 1
ATOM 677 C C . GLU A 1 88 ? 6.910 12.746 -9.255 1.00 50.59 88 GLU A C 1
ATOM 679 O O . GLU A 1 88 ? 7.068 12.749 -8.033 1.00 50.59 88 GLU A O 1
ATOM 684 N N . ARG A 1 89 ? 7.812 13.301 -10.088 1.00 47.53 89 ARG A N 1
ATOM 685 C CA . ARG A 1 89 ? 9.213 13.743 -9.814 1.00 47.53 89 ARG A CA 1
ATOM 686 C C . ARG A 1 89 ? 10.303 12.770 -10.312 1.00 47.53 89 ARG A C 1
ATOM 688 O O . ARG A 1 89 ? 11.456 12.899 -9.894 1.00 47.53 89 ARG A O 1
ATOM 695 N N . ASP A 1 90 ? 9.990 11.837 -11.213 1.00 43.97 90 ASP A N 1
ATOM 696 C CA . ASP A 1 90 ? 10.944 10.820 -11.667 1.00 43.97 90 ASP A CA 1
ATOM 697 C C . ASP A 1 90 ? 11.718 11.221 -12.940 1.00 43.97 90 ASP A C 1
ATOM 699 O O . ASP A 1 90 ? 11.237 11.940 -13.815 1.00 43.97 90 ASP A O 1
ATOM 703 N N . THR A 1 91 ? 12.976 10.782 -13.042 1.00 33.59 91 THR A N 1
ATOM 704 C CA . THR A 1 91 ? 13.819 10.980 -14.231 1.00 33.59 91 THR A CA 1
ATOM 705 C C . THR A 1 91 ? 13.740 9.766 -15.150 1.00 33.59 91 THR A C 1
ATOM 707 O O . THR A 1 91 ? 14.157 8.677 -14.757 1.00 33.59 91 THR A O 1
ATOM 710 N N . TRP A 1 92 ? 13.293 9.983 -16.385 1.00 35.88 92 TRP A N 1
ATOM 711 C CA . TRP A 1 92 ? 13.227 8.990 -17.456 1.00 35.88 92 TRP A CA 1
ATOM 712 C C . TRP A 1 92 ? 14.600 8.377 -17.783 1.00 35.88 92 TRP A C 1
ATOM 714 O O . TRP A 1 92 ? 15.561 9.105 -18.040 1.00 35.88 92 TRP A O 1
ATOM 724 N N . LEU A 1 93 ? 14.686 7.046 -17.851 1.00 37.75 93 LEU A N 1
ATOM 725 C CA . LEU A 1 93 ? 15.801 6.323 -18.471 1.00 37.75 93 LEU A CA 1
ATOM 726 C C . LEU A 1 93 ? 15.224 5.344 -19.499 1.00 37.75 93 LEU A C 1
ATOM 728 O O . LEU A 1 93 ? 14.408 4.498 -19.154 1.00 37.75 93 LEU A O 1
ATOM 732 N N . THR A 1 94 ? 15.634 5.467 -20.761 1.00 33.06 94 THR A N 1
ATOM 733 C CA . THR A 1 94 ? 15.288 4.517 -21.832 1.00 33.06 94 THR A CA 1
ATOM 734 C C . THR A 1 94 ? 16.541 3.737 -22.248 1.00 33.06 94 THR A C 1
ATOM 736 O O . THR A 1 94 ? 17.626 4.315 -22.316 1.00 33.06 94 THR A O 1
ATOM 739 N N . GLY A 1 95 ? 16.398 2.436 -22.538 1.00 39.28 95 GLY A N 1
ATOM 740 C CA . GLY A 1 95 ? 17.443 1.587 -23.141 1.00 39.28 95 GLY A CA 1
ATOM 741 C C . GLY A 1 95 ? 18.151 0.583 -22.212 1.00 39.28 95 GLY A C 1
ATOM 742 O O . GLY A 1 95 ? 17.963 0.585 -20.998 1.00 39.28 95 GLY A O 1
ATOM 743 N N . ALA A 1 96 ? 18.976 -0.287 -22.821 1.00 38.31 96 ALA A N 1
ATOM 744 C CA . ALA A 1 96 ? 19.919 -1.192 -22.142 1.00 38.31 96 ALA A CA 1
ATOM 745 C C . ALA A 1 96 ? 20.827 -0.402 -21.173 1.00 38.31 96 ALA A C 1
ATOM 747 O O . ALA A 1 96 ? 21.080 0.772 -21.455 1.00 38.31 96 ALA A O 1
ATOM 748 N N . PRO A 1 97 ? 21.305 -0.996 -20.054 1.00 34.50 97 PRO A N 1
ATOM 749 C CA . PRO A 1 97 ? 21.732 -0.270 -18.854 1.00 34.50 97 PRO A CA 1
ATOM 750 C C . PRO A 1 97 ? 22.696 0.869 -19.203 1.00 34.50 97 PRO A C 1
ATOM 752 O O . PRO A 1 97 ? 23.849 0.605 -19.554 1.00 34.50 97 PRO A O 1
ATOM 755 N N . PRO A 1 98 ? 22.250 2.137 -19.143 1.00 37.78 98 PRO A N 1
ATOM 756 C CA . PRO A 1 98 ? 23.121 3.234 -19.483 1.00 37.78 98 PRO A CA 1
ATOM 757 C C . PRO A 1 98 ? 24.007 3.543 -18.282 1.00 37.78 98 PRO A C 1
ATOM 759 O O . PRO A 1 98 ? 23.562 3.611 -17.132 1.00 37.78 98 PRO A O 1
ATOM 762 N N . GLU A 1 99 ? 25.281 3.771 -18.572 1.00 34.91 99 GLU A N 1
ATOM 763 C CA . GLU A 1 99 ? 26.171 4.483 -17.672 1.00 34.91 99 GLU A CA 1
ATOM 764 C C . GLU A 1 99 ? 25.510 5.814 -17.271 1.00 34.91 99 GLU A C 1
ATOM 766 O O . GLU A 1 99 ? 25.007 6.571 -18.105 1.00 34.91 99 GLU A O 1
ATOM 771 N N . ILE A 1 100 ? 25.448 6.067 -15.964 1.00 37.25 100 ILE A N 1
ATOM 772 C CA . ILE A 1 100 ? 24.719 7.191 -15.375 1.00 37.25 100 ILE A CA 1
ATOM 773 C C . ILE A 1 100 ? 25.392 8.503 -15.798 1.00 37.25 100 ILE A C 1
ATOM 775 O O . ILE A 1 100 ? 26.426 8.877 -15.248 1.00 37.25 100 ILE A O 1
ATOM 779 N N . GLN A 1 101 ? 24.774 9.257 -16.703 1.00 30.78 101 GLN A N 1
ATOM 780 C CA . GLN A 1 101 ? 25.047 10.686 -16.860 1.00 30.78 101 GLN A CA 1
ATOM 781 C C . GLN A 1 101 ? 23.886 11.452 -16.206 1.00 30.78 101 GLN A C 1
ATOM 783 O O . GLN A 1 101 ? 22.748 11.304 -16.655 1.00 30.78 101 GLN A O 1
ATOM 788 N N . PRO A 1 102 ? 24.111 12.227 -15.125 1.00 34.03 102 PRO A N 1
ATOM 789 C CA . PRO A 1 102 ? 23.045 13.028 -14.535 1.00 34.03 102 PRO A CA 1
ATOM 790 C C . PRO A 1 102 ? 22.543 14.035 -15.584 1.00 34.03 102 PRO A C 1
ATOM 792 O O . PRO A 1 102 ? 23.369 14.756 -16.153 1.00 34.03 102 PRO A O 1
ATOM 795 N N . PRO A 1 103 ? 21.228 14.115 -15.867 1.00 35.81 103 PRO A N 1
ATOM 796 C CA . PRO A 1 103 ? 20.717 15.188 -16.701 1.00 35.81 103 PRO A CA 1
ATOM 797 C C . PRO A 1 103 ? 21.054 16.514 -16.022 1.00 35.81 103 PRO A C 1
ATOM 799 O O . PRO A 1 103 ? 20.987 16.630 -14.796 1.00 35.81 103 PRO A O 1
ATOM 802 N N . ASN A 1 104 ? 21.459 17.491 -16.833 1.00 36.78 104 ASN A N 1
ATOM 803 C CA . ASN A 1 104 ? 21.770 18.843 -16.391 1.00 36.78 104 ASN A CA 1
ATOM 804 C C . ASN A 1 104 ? 20.633 19.314 -15.464 1.00 36.78 104 ASN A C 1
ATOM 806 O O . ASN A 1 104 ? 19.494 19.415 -15.932 1.00 36.78 104 ASN A O 1
ATOM 810 N N . PRO A 1 105 ? 20.885 19.516 -14.159 1.00 41.16 105 PRO A N 1
ATOM 811 C CA . PRO A 1 105 ? 19.816 19.770 -13.225 1.00 41.16 105 PRO A CA 1
ATOM 812 C C . PRO A 1 105 ? 19.312 21.168 -13.547 1.00 41.16 105 PRO A C 1
ATOM 814 O O . PRO A 1 105 ? 20.010 22.164 -13.346 1.00 41.16 105 PRO A O 1
ATOM 817 N N . GLY A 1 106 ? 18.079 21.262 -14.042 1.00 38.03 106 GLY A N 1
ATOM 818 C CA . GLY A 1 106 ? 17.310 22.473 -13.795 1.00 38.03 106 GLY A CA 1
ATOM 819 C C . GLY A 1 106 ? 17.372 22.805 -12.294 1.00 38.03 106 GLY A C 1
ATOM 820 O O . GLY A 1 106 ? 17.667 21.920 -11.481 1.00 38.03 106 GLY A O 1
ATOM 821 N N . PRO A 1 107 ? 17.145 24.070 -11.899 1.00 33.00 107 PRO A N 1
ATOM 822 C CA . PRO A 1 107 ? 17.185 24.443 -10.491 1.00 33.00 107 PRO A CA 1
ATOM 823 C C . PRO A 1 107 ? 16.324 23.458 -9.683 1.00 33.00 107 PRO A C 1
ATOM 825 O O . PRO A 1 107 ? 15.183 23.205 -10.078 1.00 33.00 107 PRO A O 1
ATOM 828 N N . PRO A 1 108 ? 16.866 22.849 -8.612 1.00 35.78 108 PRO A N 1
ATOM 829 C CA . PRO A 1 108 ? 16.161 21.816 -7.872 1.00 35.78 108 PRO A CA 1
ATOM 830 C C . PRO A 1 108 ? 14.844 22.389 -7.356 1.00 35.78 108 PRO A C 1
ATOM 832 O O . PRO A 1 108 ? 14.836 23.372 -6.610 1.00 35.78 108 PRO A O 1
ATOM 835 N N . ALA A 1 109 ? 13.727 21.785 -7.764 1.00 33.81 109 ALA A N 1
ATOM 836 C CA . ALA A 1 109 ? 12.447 22.074 -7.143 1.00 33.81 109 ALA A CA 1
ATOM 837 C C . ALA A 1 109 ? 12.558 21.741 -5.638 1.00 33.81 109 ALA A C 1
ATOM 839 O O . ALA A 1 109 ? 13.215 20.757 -5.280 1.00 33.81 109 ALA A O 1
ATOM 840 N N . PRO A 1 110 ? 11.978 22.542 -4.728 1.00 29.05 110 PRO A N 1
ATOM 841 C CA . PRO A 1 110 ? 12.038 22.248 -3.300 1.00 29.05 110 PRO A CA 1
ATOM 842 C C . PRO A 1 110 ? 11.416 20.871 -2.984 1.00 29.05 110 PRO A C 1
ATOM 844 O O . PRO A 1 110 ? 10.201 20.715 -3.067 1.00 29.05 110 PRO A O 1
ATOM 847 N N . GLY A 1 111 ? 12.241 19.887 -2.595 1.00 33.34 111 GLY A N 1
ATOM 848 C CA . GLY A 1 111 ? 11.808 18.595 -2.033 1.00 33.34 111 GLY A CA 1
ATOM 849 C C . GLY A 1 111 ? 12.322 17.330 -2.750 1.00 33.34 111 GLY A C 1
ATOM 850 O O . GLY A 1 111 ? 11.927 17.054 -3.871 1.00 33.34 111 GLY A O 1
ATOM 851 N N . HIS A 1 112 ? 13.113 16.524 -2.015 1.00 41.19 112 HIS A N 1
ATOM 852 C CA . HIS A 1 112 ? 13.421 15.081 -2.174 1.00 41.19 112 HIS A CA 1
ATOM 853 C C . HIS A 1 112 ? 14.138 14.566 -3.459 1.00 41.19 112 HIS A C 1
ATOM 855 O O . HIS A 1 112 ? 13.617 14.649 -4.559 1.00 41.19 112 HIS A O 1
ATOM 861 N N . SER A 1 113 ? 15.305 13.906 -3.307 1.00 42.59 113 SER A N 1
ATOM 862 C CA . SER A 1 113 ? 16.104 13.273 -4.385 1.00 42.59 113 SER A CA 1
ATOM 863 C C . SER A 1 113 ? 15.872 11.753 -4.514 1.00 42.59 113 SER A C 1
ATOM 865 O O . SER A 1 113 ? 16.462 10.969 -3.763 1.00 42.59 113 SER A O 1
ATOM 867 N N . GLY A 1 114 ? 15.006 11.312 -5.427 1.00 45.28 114 GLY A N 1
ATOM 868 C CA . GLY A 1 114 ? 14.784 9.897 -5.765 1.00 45.28 114 GLY A CA 1
ATOM 869 C C . GLY A 1 114 ? 13.895 9.770 -7.005 1.00 45.28 114 GLY A C 1
ATOM 870 O O . GLY A 1 114 ? 13.014 10.604 -7.168 1.00 45.28 114 GLY A O 1
ATOM 871 N N . ALA A 1 115 ? 14.143 8.776 -7.865 1.00 48.34 115 ALA A N 1
ATOM 872 C CA . ALA A 1 115 ? 13.431 8.606 -9.139 1.00 48.34 115 ALA A CA 1
ATOM 873 C C . ALA A 1 115 ? 13.000 7.147 -9.379 1.00 48.34 115 ALA A C 1
ATOM 875 O O . ALA A 1 115 ? 13.797 6.223 -9.184 1.00 48.34 115 ALA A O 1
ATOM 876 N N . THR A 1 116 ? 11.768 6.936 -9.838 1.00 51.88 116 THR A N 1
ATOM 877 C CA . THR A 1 116 ? 11.336 5.732 -10.562 1.00 51.88 116 THR A CA 1
ATOM 878 C C . THR A 1 116 ? 12.146 5.648 -11.849 1.00 51.88 116 THR A C 1
ATOM 880 O O . THR A 1 116 ? 12.256 6.617 -12.594 1.00 51.88 116 THR A O 1
ATOM 883 N N . LYS A 1 117 ? 12.798 4.510 -12.072 1.00 56.69 117 LYS A N 1
ATOM 884 C CA . LYS A 1 117 ? 13.729 4.347 -13.196 1.00 56.69 117 LYS A CA 1
ATOM 885 C C . LYS A 1 117 ? 13.092 3.689 -14.411 1.00 56.69 117 LYS A C 1
ATOM 887 O O . LYS A 1 117 ? 13.670 3.762 -15.488 1.00 56.69 117 LYS A O 1
ATOM 892 N N . VAL A 1 118 ? 11.974 2.997 -14.208 1.00 65.88 118 VAL A N 1
ATOM 893 C CA . VAL A 1 118 ? 11.359 2.104 -15.189 1.00 65.88 118 VAL A CA 1
ATOM 894 C C . VAL A 1 118 ? 9.851 2.280 -15.124 1.00 65.88 118 VAL A C 1
ATOM 896 O O . VAL A 1 118 ? 9.292 2.379 -14.029 1.00 65.88 118 VAL A O 1
ATOM 899 N N . LEU A 1 119 ? 9.219 2.324 -16.292 1.00 75.06 119 LEU A N 1
ATOM 900 C CA . LEU A 1 119 ? 7.770 2.321 -16.408 1.00 75.06 119 LEU A CA 1
ATOM 901 C C . LEU A 1 119 ? 7.199 1.072 -15.734 1.00 75.06 119 LEU A C 1
ATOM 903 O O . LEU A 1 119 ? 7.794 -0.006 -15.749 1.00 75.06 119 LEU A O 1
ATOM 907 N N . SER A 1 120 ? 6.056 1.237 -15.085 1.00 78.88 120 SER A N 1
ATOM 908 C CA . SER A 1 120 ? 5.393 0.134 -14.399 1.00 78.88 120 SER A CA 1
ATOM 909 C C . SER A 1 120 ? 3.892 0.243 -14.561 1.00 78.88 120 SER A C 1
ATOM 911 O O . SER A 1 120 ? 3.332 1.337 -14.548 1.00 78.88 120 SER A O 1
ATOM 913 N N . ALA A 1 121 ? 3.244 -0.902 -14.696 1.00 84.25 121 ALA A N 1
ATOM 914 C CA . ALA A 1 121 ? 1.810 -1.034 -14.706 1.00 84.25 121 ALA A CA 1
ATOM 915 C C . ALA A 1 121 ? 1.232 -0.430 -13.430 1.00 84.25 121 ALA A C 1
ATOM 917 O O . ALA A 1 121 ? 1.670 -0.741 -12.312 1.00 84.25 121 ALA A O 1
ATOM 918 N N . ARG A 1 122 ? 0.227 0.422 -13.614 1.00 86.19 122 ARG A N 1
ATOM 919 C CA . ARG A 1 122 ? -0.502 1.036 -12.515 1.00 86.19 122 ARG A CA 1
ATOM 920 C C . ARG A 1 122 ? -1.157 -0.035 -11.639 1.00 86.19 122 ARG A C 1
ATOM 922 O O . ARG A 1 122 ? -1.663 -1.054 -12.106 1.00 86.19 122 ARG A O 1
ATOM 929 N N . SER A 1 123 ? -1.177 0.244 -10.345 1.00 90.25 123 SER A N 1
ATOM 930 C CA . SER A 1 123 ? -2.052 -0.366 -9.351 1.00 90.25 123 SER A CA 1
ATOM 931 C C . SER A 1 123 ? -2.770 0.753 -8.606 1.00 90.25 123 SER A C 1
ATOM 933 O O . SER A 1 123 ? -2.208 1.827 -8.418 1.00 90.25 123 SER A O 1
ATOM 935 N N . ASN A 1 124 ? -3.976 0.488 -8.120 1.00 92.75 124 ASN A N 1
ATOM 936 C CA . ASN A 1 124 ? -4.702 1.366 -7.207 1.00 92.75 124 ASN A CA 1
ATOM 937 C C . ASN A 1 124 ? -4.675 0.861 -5.768 1.00 92.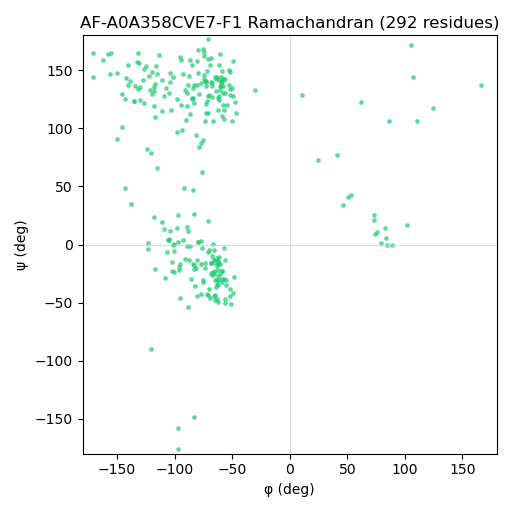75 124 ASN A C 1
ATOM 939 O O . ASN A 1 124 ? -5.431 1.345 -4.939 1.00 92.75 124 ASN A O 1
ATOM 943 N N . TYR A 1 125 ? -3.844 -0.129 -5.447 1.00 93.81 125 TYR A N 1
ATOM 944 C CA . TYR A 1 125 ? -3.896 -0.803 -4.154 1.00 93.81 125 TYR A CA 1
ATOM 945 C C . TYR A 1 125 ? -2.521 -0.878 -3.503 1.00 93.81 125 TYR A C 1
ATOM 947 O O . TYR A 1 125 ? -1.585 -1.460 -4.061 1.00 93.81 125 TYR A O 1
ATOM 955 N N . VAL A 1 126 ? -2.420 -0.356 -2.280 1.00 93.81 126 VAL A N 1
ATOM 956 C CA . VAL A 1 126 ? -1.189 -0.314 -1.478 1.00 93.81 126 VAL A CA 1
ATOM 957 C C . VAL A 1 126 ? -1.344 -1.070 -0.164 1.00 93.81 126 VAL A C 1
ATOM 959 O O . VAL A 1 126 ? -2.423 -1.131 0.430 1.00 93.81 126 VAL A O 1
ATOM 962 N N . GLY A 1 127 ? -0.247 -1.659 0.314 1.00 93.75 127 GLY A N 1
ATOM 963 C CA . GLY A 1 127 ? -0.256 -2.425 1.560 1.00 93.75 127 GLY A CA 1
ATOM 964 C C . GLY A 1 127 ? -0.336 -1.527 2.798 1.00 93.75 127 GLY A C 1
ATOM 965 O O . GLY A 1 127 ? 0.339 -0.502 2.874 1.00 93.75 127 GLY A O 1
ATOM 966 N N . ASN A 1 128 ? -1.097 -1.937 3.813 1.00 94.25 128 ASN A N 1
ATOM 967 C CA . ASN A 1 128 ? -1.156 -1.228 5.088 1.00 94.25 128 ASN A CA 1
ATOM 968 C C . ASN A 1 128 ? 0.130 -1.415 5.909 1.00 94.25 128 ASN A C 1
ATOM 970 O O . ASN A 1 128 ? 0.416 -2.518 6.390 1.00 94.25 128 ASN A O 1
ATOM 974 N N . ASN A 1 129 ? 0.896 -0.338 6.106 1.00 91.50 129 ASN A N 1
ATOM 975 C CA . ASN A 1 129 ? 2.144 -0.372 6.867 1.00 91.50 129 ASN A CA 1
ATOM 976 C C . ASN A 1 129 ? 1.941 -0.142 8.360 1.00 91.50 129 ASN A C 1
ATOM 978 O O . ASN A 1 129 ? 2.439 -0.901 9.198 1.00 91.50 129 ASN A O 1
ATOM 982 N N . THR A 1 130 ? 1.283 0.958 8.705 1.00 88.44 130 THR A N 1
ATOM 983 C CA . THR A 1 130 ? 1.274 1.479 10.068 1.00 88.44 130 THR A CA 1
ATOM 984 C C . THR A 1 130 ? 0.265 2.615 10.204 1.00 88.44 130 THR A C 1
ATOM 986 O O . THR A 1 130 ? -0.156 3.200 9.212 1.00 88.44 130 THR A O 1
ATOM 989 N N . TRP A 1 131 ? -0.085 2.976 11.434 1.00 86.81 131 TRP A N 1
ATOM 990 C CA . TRP A 1 131 ? -0.818 4.216 11.729 1.00 86.81 131 TRP A CA 1
ATOM 991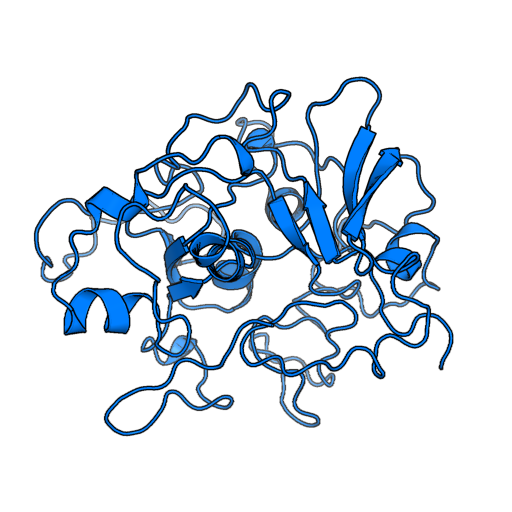 C C . TRP A 1 131 ? 0.077 5.308 12.339 1.00 86.81 131 TRP A C 1
ATOM 993 O O . TRP A 1 131 ? -0.392 6.380 12.709 1.00 86.81 131 TRP A O 1
ATOM 1003 N N . PHE A 1 132 ? 1.385 5.058 12.443 1.00 83.88 132 PHE A N 1
ATOM 1004 C CA . PHE A 1 132 ? 2.372 6.050 12.867 1.00 83.88 132 PHE A CA 1
ATOM 1005 C C . PHE A 1 132 ? 2.897 6.893 11.691 1.00 83.88 132 PHE A C 1
ATOM 1007 O O . PHE A 1 132 ? 2.895 6.470 10.534 1.00 83.88 132 PHE A O 1
ATOM 1014 N N . GLY A 1 133 ? 3.436 8.077 11.990 1.00 81.88 133 GLY A N 1
ATOM 1015 C CA . GLY A 1 133 ? 4.209 8.838 11.009 1.00 81.88 133 GLY A CA 1
ATOM 1016 C C . GLY A 1 133 ? 5.531 8.146 10.655 1.00 81.88 133 GLY A C 1
ATOM 1017 O O . GLY A 1 133 ? 6.231 7.625 11.534 1.00 81.88 133 GLY A O 1
ATOM 1018 N N . TRP A 1 134 ? 5.894 8.152 9.371 1.00 81.19 134 TRP A N 1
ATOM 1019 C CA . TRP A 1 134 ? 7.120 7.521 8.866 1.00 81.19 134 TRP A CA 1
ATOM 1020 C C . TRP A 1 134 ? 8.409 8.215 9.337 1.00 81.19 134 TRP A C 1
ATOM 1022 O O . TRP A 1 134 ? 9.427 7.551 9.524 1.00 81.19 134 TRP A O 1
ATOM 1032 N N . TYR A 1 135 ? 8.375 9.518 9.651 1.00 78.00 135 TYR A N 1
ATOM 1033 C CA . TYR A 1 135 ? 9.534 10.218 10.239 1.00 78.00 135 TYR A CA 1
ATOM 1034 C C . TYR A 1 135 ? 9.724 9.888 11.717 1.00 78.00 135 TYR A C 1
ATOM 1036 O O . TYR A 1 135 ? 10.689 10.345 12.334 1.00 78.00 135 TYR A O 1
ATOM 1044 N N . LEU A 1 136 ? 8.833 9.089 12.300 1.00 75.75 136 LEU A N 1
ATOM 1045 C CA . LEU A 1 136 ? 8.954 8.645 13.673 1.00 75.75 136 LEU A CA 1
ATOM 1046 C C . LEU A 1 136 ? 9.029 7.127 13.775 1.00 75.75 136 LEU A C 1
ATOM 1048 O O . LEU A 1 136 ? 10.112 6.531 13.748 1.00 75.75 136 LEU A O 1
ATOM 1052 N N . ARG A 1 137 ? 7.873 6.482 13.898 1.00 78.50 137 ARG A N 1
ATOM 1053 C CA . ARG A 1 137 ? 7.815 5.070 14.269 1.00 78.50 137 ARG A CA 1
ATOM 1054 C C . ARG A 1 137 ? 7.584 4.164 13.062 1.00 78.50 137 ARG A C 1
ATOM 1056 O O . ARG A 1 137 ? 8.026 3.027 13.111 1.00 78.50 137 ARG A O 1
ATOM 1063 N N . GLY A 1 138 ? 7.011 4.643 11.960 1.00 78.81 138 GLY A N 1
ATOM 1064 C CA . GLY A 1 138 ? 6.869 3.814 10.758 1.00 78.81 138 GLY A CA 1
ATOM 1065 C C . GLY A 1 138 ? 8.199 3.497 10.057 1.00 78.81 138 GLY A C 1
ATOM 1066 O O . GLY A 1 138 ? 9.176 4.240 10.204 1.00 78.81 138 GLY A O 1
ATOM 1067 N N . ARG A 1 139 ? 8.238 2.377 9.325 1.00 77.38 139 ARG A N 1
ATOM 1068 C CA . ARG A 1 139 ? 9.387 1.898 8.538 1.00 77.38 139 ARG A CA 1
ATOM 1069 C C . ARG A 1 139 ? 8.963 1.090 7.323 1.00 77.38 139 ARG A C 1
ATOM 1071 O O . ARG A 1 139 ? 8.023 0.296 7.391 1.00 77.38 139 ARG A O 1
ATOM 1078 N N . PHE A 1 140 ? 9.768 1.191 6.276 1.00 73.56 140 PHE A N 1
ATOM 1079 C CA . PHE A 1 140 ? 9.755 0.278 5.148 1.00 73.56 140 PHE A CA 1
ATOM 1080 C C . PHE A 1 140 ? 10.450 -1.029 5.508 1.00 73.56 140 PHE A C 1
ATOM 1082 O O . PHE A 1 140 ? 9.912 -2.072 5.180 1.00 73.56 140 PHE A O 1
ATOM 1089 N N . VAL A 1 141 ? 11.591 -1.006 6.208 1.00 66.81 141 VAL A N 1
ATOM 1090 C CA . VAL A 1 141 ? 12.343 -2.216 6.597 1.00 66.81 141 VAL A CA 1
ATOM 1091 C C . VAL A 1 141 ? 12.190 -2.479 8.095 1.00 66.81 141 VAL A C 1
ATOM 1093 O O . VAL A 1 141 ? 12.293 -1.553 8.885 1.00 66.81 141 VAL A O 1
ATOM 1096 N N . GLY A 1 142 ? 11.927 -3.739 8.468 1.00 62.78 142 GLY A N 1
ATOM 1097 C CA . GLY A 1 142 ? 11.838 -4.304 9.831 1.00 62.78 142 GLY A CA 1
ATOM 1098 C C . GLY A 1 142 ? 11.814 -3.369 11.061 1.00 62.78 142 GLY A C 1
ATOM 1099 O O . GLY A 1 142 ? 12.740 -2.608 11.320 1.00 62.78 142 GLY A O 1
ATOM 1100 N N . ALA A 1 143 ? 10.835 -3.548 11.957 1.00 55.00 143 ALA A N 1
ATOM 1101 C CA . ALA A 1 143 ? 10.798 -2.873 13.262 1.00 55.00 143 ALA A CA 1
ATOM 1102 C C . ALA A 1 143 ? 11.777 -3.492 14.290 1.00 55.00 143 ALA A C 1
ATOM 1104 O O . ALA A 1 143 ? 11.364 -4.033 15.315 1.00 55.00 143 ALA A O 1
ATOM 1105 N N . VAL A 1 144 ? 13.084 -3.459 14.014 1.00 56.16 144 VAL A N 1
ATOM 1106 C CA . VAL A 1 144 ? 14.100 -3.959 14.955 1.00 56.16 144 VAL A CA 1
ATOM 1107 C C . VAL A 1 144 ? 14.235 -2.981 16.126 1.00 56.16 144 VAL A C 1
ATOM 1109 O O . VAL A 1 144 ? 14.560 -1.806 15.940 1.00 56.16 144 VAL A O 1
ATOM 1112 N N . ALA A 1 145 ? 13.997 -3.468 17.344 1.00 54.75 145 ALA A N 1
ATOM 1113 C CA . ALA A 1 145 ? 14.144 -2.678 18.563 1.00 54.75 145 ALA A CA 1
ATOM 1114 C C . ALA A 1 145 ? 15.574 -2.115 18.697 1.00 54.75 145 ALA A C 1
ATOM 1116 O O . ALA A 1 145 ? 16.555 -2.815 18.446 1.00 54.75 145 ALA A O 1
ATOM 1117 N N . GLY A 1 146 ? 15.695 -0.843 19.091 1.00 55.06 146 GLY A N 1
ATOM 1118 C CA . GLY A 1 146 ? 16.988 -0.177 19.306 1.00 55.06 146 GLY A CA 1
ATOM 1119 C C . GLY A 1 146 ? 17.652 0.427 18.060 1.00 55.06 146 GLY A C 1
ATOM 1120 O O . GLY A 1 146 ? 18.713 1.038 18.185 1.00 55.06 146 GLY A O 1
ATOM 1121 N N . LYS A 1 147 ? 17.043 0.318 16.870 1.00 55.19 147 LYS A N 1
ATOM 1122 C CA . LYS A 1 147 ? 17.529 0.973 15.644 1.00 55.19 147 LYS A CA 1
ATOM 1123 C C . LYS A 1 147 ? 16.790 2.286 15.371 1.00 55.19 147 LYS A C 1
ATOM 1125 O O . LYS A 1 147 ? 15.566 2.311 15.261 1.00 55.19 147 LYS A O 1
ATOM 1130 N N . LYS A 1 148 ? 17.554 3.373 15.225 1.00 58.06 148 LYS A N 1
ATOM 1131 C CA . LYS A 1 148 ? 17.042 4.693 14.823 1.00 58.06 148 LYS A CA 1
ATOM 1132 C C . LYS A 1 148 ? 16.412 4.640 13.436 1.00 58.06 148 LYS A C 1
ATOM 1134 O O . LYS A 1 148 ? 16.759 3.778 12.630 1.00 58.06 148 LYS A O 1
ATOM 1139 N N . ASN A 1 149 ? 15.484 5.549 13.159 1.00 59.34 149 ASN A N 1
ATOM 1140 C CA . ASN A 1 149 ? 14.993 5.709 11.796 1.00 59.34 149 ASN A CA 1
ATOM 1141 C C . ASN A 1 149 ? 16.021 6.413 10.921 1.00 59.34 149 ASN A C 1
ATOM 1143 O O . ASN A 1 149 ? 16.935 7.072 11.421 1.00 59.34 149 ASN A O 1
ATOM 1147 N N . GLN A 1 150 ? 15.853 6.300 9.607 1.00 59.03 150 GLN A N 1
ATOM 1148 C CA . GLN A 1 150 ? 16.736 6.961 8.654 1.00 59.03 150 GLN A CA 1
ATOM 1149 C C . GLN A 1 150 ? 16.742 8.503 8.801 1.00 59.03 150 GLN A C 1
ATOM 1151 O O . GLN A 1 150 ? 17.673 9.172 8.361 1.00 59.03 150 GLN A O 1
ATOM 1156 N N . TYR A 1 151 ? 15.740 9.064 9.482 1.00 62.69 151 TYR A N 1
ATOM 1157 C CA . TYR A 1 151 ? 15.576 10.493 9.760 1.00 62.69 151 TYR A CA 1
ATOM 1158 C C . TYR A 1 151 ? 16.247 10.952 11.066 1.00 62.69 151 TYR A C 1
ATOM 1160 O O . TYR A 1 151 ? 15.961 12.040 11.562 1.00 62.69 151 TYR A O 1
ATOM 1168 N N . GLY A 1 152 ? 17.145 10.141 11.637 1.00 55.91 152 GLY A N 1
ATOM 1169 C CA . GLY A 1 152 ? 17.959 10.519 12.795 1.00 55.91 152 GLY A CA 1
ATOM 1170 C C . GLY A 1 152 ? 17.202 10.567 14.126 1.00 55.91 152 GLY A C 1
ATOM 1171 O O . GLY A 1 152 ? 17.771 11.007 15.130 1.00 55.91 152 GLY A O 1
ATOM 1172 N N . ASN A 1 153 ? 15.953 10.096 14.168 1.00 64.62 153 ASN A N 1
ATOM 1173 C CA . ASN A 1 153 ? 15.173 10.054 15.398 1.00 64.62 153 ASN A CA 1
ATOM 1174 C C . ASN A 1 153 ? 15.733 9.035 16.402 1.00 64.62 153 ASN A C 1
ATOM 1176 O O . ASN A 1 153 ? 16.479 8.122 16.053 1.00 64.62 153 ASN A O 1
ATOM 1180 N N . THR A 1 154 ? 15.375 9.186 17.673 1.00 61.84 154 THR A N 1
ATOM 1181 C CA . THR A 1 154 ? 15.781 8.265 18.747 1.00 61.84 154 THR A CA 1
ATOM 1182 C C . THR A 1 154 ? 14.689 7.268 19.129 1.00 61.84 154 THR A C 1
ATOM 1184 O O . THR A 1 154 ? 14.939 6.378 19.941 1.00 61.84 154 THR A O 1
ATOM 1187 N N . GLU A 1 155 ? 13.488 7.397 18.564 1.00 67.88 155 GLU A N 1
ATOM 1188 C CA . GLU A 1 155 ? 12.365 6.525 18.885 1.00 67.88 155 GLU A CA 1
ATOM 1189 C C . GLU A 1 155 ? 12.479 5.161 18.207 1.00 67.88 155 GLU A C 1
ATOM 1191 O O . GLU A 1 155 ? 12.818 5.040 17.027 1.00 67.88 155 GLU A O 1
ATOM 1196 N N . SER A 1 156 ? 12.132 4.113 18.957 1.00 67.38 156 SER A N 1
ATOM 1197 C CA . SER A 1 156 ? 12.101 2.765 18.398 1.00 67.38 156 SER A CA 1
ATOM 1198 C C . SER A 1 156 ? 10.978 2.629 17.360 1.00 67.38 156 SER A C 1
ATOM 1200 O O . SER A 1 156 ? 9.851 3.084 17.612 1.00 67.38 156 SER A O 1
ATOM 1202 N N . PRO A 1 157 ? 11.259 1.989 16.210 1.00 69.44 157 PRO A N 1
ATOM 1203 C CA . PRO A 1 157 ? 10.267 1.749 15.176 1.00 69.44 157 PRO A CA 1
ATOM 1204 C C . PRO A 1 157 ? 9.082 0.939 15.700 1.00 69.44 157 PRO A C 1
ATOM 1206 O O . PRO A 1 157 ? 9.214 0.093 16.582 1.00 69.44 157 PRO A O 1
ATOM 1209 N N . SER A 1 158 ? 7.925 1.196 15.108 1.00 77.00 158 SER A N 1
ATOM 1210 C CA . SER A 1 158 ? 6.670 0.492 15.291 1.00 77.00 158 SER A CA 1
ATOM 1211 C C . SER A 1 158 ? 5.923 0.488 13.959 1.00 77.00 158 SER A C 1
ATOM 1213 O O . SER A 1 158 ? 5.292 1.471 13.564 1.00 77.00 158 SER A O 1
ATOM 1215 N N . ASN A 1 159 ? 5.997 -0.639 13.258 1.00 82.50 159 ASN A N 1
ATOM 1216 C CA . ASN A 1 159 ? 5.045 -0.941 12.199 1.00 82.50 159 ASN A CA 1
ATOM 1217 C C . ASN A 1 159 ? 3.870 -1.604 12.893 1.00 82.50 159 ASN A C 1
ATOM 1219 O O . ASN A 1 159 ? 4.063 -2.682 13.452 1.00 82.50 159 ASN A O 1
ATOM 1223 N N . SER A 1 160 ? 2.707 -0.960 12.933 1.00 87.88 160 SER A N 1
ATOM 1224 C CA . SER A 1 160 ? 1.491 -1.498 13.560 1.00 87.88 160 SER A CA 1
ATOM 1225 C C . SER A 1 160 ? 0.559 -2.199 12.575 1.00 87.88 160 SER A C 1
ATOM 1227 O O . SER A 1 160 ? -0.261 -2.991 13.019 1.00 87.88 160 SER A O 1
ATOM 1229 N N . GLY A 1 161 ? 0.720 -1.980 11.269 1.00 91.31 161 GLY A N 1
ATOM 1230 C CA . GLY A 1 161 ? -0.060 -2.639 10.223 1.00 91.31 161 GLY A CA 1
ATOM 1231 C C . GLY A 1 161 ? 0.481 -4.021 9.852 1.00 91.31 161 GLY A C 1
ATOM 1232 O O . GLY A 1 161 ? 1.043 -4.737 10.689 1.00 91.31 161 GLY A O 1
ATOM 1233 N N . ILE A 1 162 ? 0.313 -4.399 8.585 1.00 92.25 162 ILE A N 1
ATOM 1234 C CA . ILE A 1 162 ? 0.532 -5.767 8.084 1.00 92.25 162 ILE A CA 1
ATOM 1235 C C . ILE A 1 162 ? 1.782 -5.886 7.206 1.00 92.25 162 ILE A C 1
ATOM 1237 O O . ILE A 1 162 ? 2.432 -6.936 7.175 1.00 92.25 162 ILE A O 1
ATOM 1241 N N . PHE A 1 163 ? 2.165 -4.814 6.514 1.00 89.19 163 PHE A N 1
ATOM 1242 C CA . PHE A 1 163 ? 3.223 -4.856 5.511 1.00 89.19 163 PHE A CA 1
ATOM 1243 C C . PHE A 1 163 ? 4.426 -3.977 5.850 1.00 89.19 163 PHE A C 1
ATOM 1245 O O . PHE A 1 163 ? 4.308 -2.806 6.194 1.00 89.19 163 PHE A O 1
ATOM 1252 N N . TRP A 1 164 ? 5.610 -4.568 5.717 1.00 82.25 164 TRP A N 1
ATOM 1253 C CA . TRP A 1 164 ? 6.918 -3.921 5.633 1.00 82.25 164 TRP A CA 1
ATOM 1254 C C . TRP A 1 164 ? 7.900 -4.945 5.047 1.00 82.25 164 TRP A C 1
ATOM 1256 O O . TRP A 1 164 ? 7.649 -6.151 5.105 1.00 82.25 164 TRP A O 1
ATOM 1266 N N . ARG A 1 165 ? 9.010 -4.485 4.481 1.00 74.56 165 ARG A N 1
ATOM 1267 C CA . ARG A 1 165 ? 10.105 -5.291 3.940 1.00 74.56 165 ARG A CA 1
ATOM 1268 C C . ARG A 1 165 ? 10.803 -6.109 5.028 1.00 74.56 165 ARG A C 1
ATOM 1270 O O . ARG A 1 165 ? 11.154 -5.595 6.092 1.00 74.56 165 ARG A O 1
ATOM 1277 N N . GLY A 1 166 ? 10.999 -7.391 4.753 1.00 69.25 166 GLY A N 1
ATOM 1278 C CA . GLY A 1 166 ? 11.475 -8.391 5.706 1.00 69.25 166 GLY A CA 1
ATOM 1279 C C . GLY A 1 166 ? 10.434 -8.868 6.727 1.00 69.25 166 GLY A C 1
ATOM 1280 O O . GLY A 1 166 ? 10.820 -9.509 7.709 1.00 69.25 166 GLY A O 1
ATOM 1281 N N . SER A 1 167 ? 9.142 -8.545 6.573 1.00 75.81 167 SER A N 1
ATOM 1282 C CA . SER A 1 167 ? 8.125 -8.977 7.539 1.00 75.81 167 SER A CA 1
ATOM 1283 C C . SER A 1 167 ? 7.959 -10.500 7.552 1.00 75.81 167 SER A C 1
ATOM 1285 O O . SER A 1 167 ? 8.094 -11.167 6.534 1.00 75.81 167 SER A O 1
ATOM 1287 N N . ASN A 1 168 ? 7.708 -11.055 8.742 1.00 77.31 168 ASN A N 1
ATOM 1288 C CA . ASN A 1 168 ? 7.422 -12.477 8.985 1.00 77.31 168 ASN A CA 1
ATOM 1289 C C . ASN A 1 168 ? 6.257 -12.642 10.005 1.00 77.31 168 ASN A C 1
ATOM 1291 O O . ASN A 1 168 ? 6.263 -13.540 10.846 1.00 77.31 168 ASN A O 1
ATOM 1295 N N . LEU A 1 169 ? 5.277 -11.722 9.957 1.00 84.31 169 LEU A N 1
ATOM 1296 C CA . LEU A 1 169 ? 4.020 -11.755 10.715 1.00 84.31 169 LEU A CA 1
ATOM 1297 C C . LEU A 1 169 ? 3.197 -13.04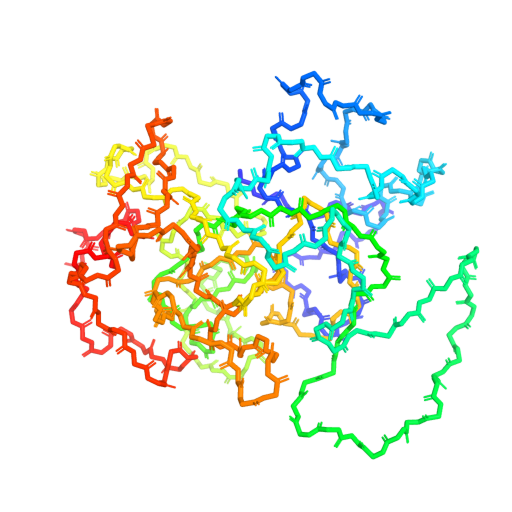0 10.544 1.00 84.31 169 LEU A C 1
ATOM 1299 O O . LEU A 1 169 ? 2.666 -13.348 9.482 1.00 84.31 169 LEU A O 1
ATOM 1303 N N . LYS A 1 170 ? 2.967 -13.731 11.654 1.00 89.31 170 LYS A N 1
ATOM 1304 C CA . LYS A 1 170 ? 2.017 -14.843 11.740 1.00 89.31 170 LYS A CA 1
ATOM 1305 C C . LYS A 1 170 ? 0.605 -14.322 12.003 1.00 89.31 170 LYS A C 1
ATOM 1307 O O . LYS A 1 170 ? 0.440 -13.302 12.664 1.00 89.31 170 LYS A O 1
ATOM 1312 N N . ILE A 1 171 ? -0.413 -15.088 11.604 1.00 90.56 171 ILE A N 1
ATOM 1313 C CA . ILE A 1 171 ? -1.828 -14.808 11.926 1.00 90.56 171 ILE A CA 1
ATOM 1314 C C . ILE A 1 171 ? -2.035 -14.601 13.435 1.00 90.56 171 ILE A C 1
ATOM 1316 O O . ILE A 1 171 ? -2.755 -13.699 13.845 1.00 90.56 171 ILE A O 1
ATOM 1320 N N . SER A 1 172 ? -1.335 -15.368 14.278 1.00 91.56 172 SER A N 1
ATOM 1321 C CA . SER A 1 172 ? -1.388 -15.226 15.742 1.00 91.56 172 SER A CA 1
ATOM 1322 C C . SER A 1 172 ? -0.878 -13.877 16.267 1.00 91.56 172 SER A C 1
ATOM 1324 O O . SER A 1 172 ? -1.015 -13.597 17.451 1.00 91.56 172 SER A O 1
ATOM 1326 N N . GLN A 1 173 ? -0.235 -13.068 15.421 1.00 90.44 173 GLN A N 1
ATOM 1327 C CA . GLN A 1 173 ? 0.249 -11.724 15.739 1.00 90.44 173 GLN A CA 1
ATOM 1328 C C . GLN A 1 173 ? -0.726 -10.632 15.268 1.00 90.44 173 GLN A C 1
ATOM 1330 O O . GLN A 1 173 ? -0.347 -9.464 15.250 1.00 90.44 173 GLN A O 1
ATOM 1335 N N . ILE A 1 174 ? -1.962 -11.007 14.914 1.00 92.81 174 ILE A N 1
ATOM 1336 C CA . ILE A 1 174 ? -3.090 -10.112 14.621 1.00 92.81 174 ILE A CA 1
ATOM 1337 C C . ILE A 1 174 ? -4.183 -10.351 15.687 1.00 92.81 174 ILE A C 1
ATOM 1339 O O . ILE A 1 174 ? -5.231 -10.927 15.383 1.00 92.81 174 ILE A O 1
ATOM 1343 N N . PRO A 1 175 ? -3.913 -10.028 16.970 1.00 92.50 175 PRO A N 1
ATOM 1344 C CA . PRO A 1 175 ? -4.823 -10.312 18.083 1.00 92.50 175 PRO A CA 1
ATOM 1345 C C . PRO A 1 175 ? -6.194 -9.635 17.977 1.00 92.50 175 PRO A C 1
ATOM 1347 O O . PRO A 1 175 ? -7.158 -10.177 18.514 1.00 92.50 175 PRO A O 1
ATOM 1350 N N . ASP A 1 176 ? -6.309 -8.509 17.271 1.00 87.62 176 ASP A N 1
ATOM 1351 C CA . ASP A 1 176 ? -7.588 -7.790 17.143 1.00 87.62 176 ASP A CA 1
ATOM 1352 C C . ASP A 1 176 ? -8.580 -8.511 16.210 1.00 87.62 176 ASP A C 1
ATOM 1354 O O . ASP A 1 176 ? -9.792 -8.277 16.260 1.00 87.62 176 ASP A O 1
ATOM 1358 N N . GLY A 1 177 ? -8.073 -9.451 15.404 1.00 93.31 177 GLY A N 1
ATOM 1359 C CA . GLY A 1 177 ? -8.846 -10.317 14.524 1.00 93.31 177 GLY A CA 1
ATOM 1360 C C . GLY A 1 177 ? -8.723 -9.958 13.044 1.00 93.31 177 GLY A C 1
ATOM 1361 O O . GLY A 1 177 ? -8.686 -8.798 12.648 1.00 93.31 177 GLY A O 1
ATOM 1362 N N . LEU A 1 178 ? -8.719 -10.990 12.198 1.00 95.50 178 LEU A N 1
ATOM 1363 C CA . LEU A 1 178 ? -8.492 -10.845 10.757 1.00 95.50 178 LEU A CA 1
ATOM 1364 C C . LEU A 1 178 ? -9.556 -9.986 10.053 1.00 95.50 178 LEU A C 1
ATOM 1366 O O . LEU A 1 178 ? -9.225 -9.212 9.162 1.00 95.50 178 LEU A O 1
ATOM 1370 N N . SER A 1 179 ? -10.810 -10.066 10.503 1.00 96.06 179 SER A N 1
ATOM 1371 C CA . SER A 1 179 ? -11.942 -9.299 9.964 1.00 96.06 179 SER A CA 1
ATOM 1372 C C . SER A 1 179 ? -12.014 -7.854 10.477 1.00 96.06 179 SER A C 1
ATOM 1374 O O . SER A 1 179 ? -12.983 -7.149 10.210 1.00 96.06 179 SER A O 1
ATOM 1376 N N . LYS A 1 180 ? -11.054 -7.426 11.305 1.00 94.94 180 LYS A N 1
ATOM 1377 C CA . LYS A 1 180 ? -10.989 -6.075 11.890 1.00 94.94 180 LYS A CA 1
ATOM 1378 C C . LYS A 1 180 ? -9.688 -5.353 11.571 1.00 94.94 180 LYS A C 1
ATOM 1380 O O . LYS A 1 180 ? -9.512 -4.216 11.990 1.00 94.94 180 LYS A O 1
ATOM 1385 N N . THR A 1 181 ? -8.804 -5.991 10.814 1.00 96.50 181 THR A N 1
ATOM 1386 C CA . THR A 1 181 ? -7.520 -5.419 10.438 1.00 96.50 181 THR A CA 1
ATOM 1387 C C . THR A 1 181 ? -7.451 -5.266 8.927 1.00 96.50 181 THR A C 1
ATOM 1389 O O . THR A 1 181 ? -7.527 -6.241 8.179 1.00 96.50 181 THR A O 1
ATOM 1392 N N . ILE A 1 182 ? -7.284 -4.024 8.485 1.00 97.56 182 ILE A N 1
ATOM 1393 C CA . ILE A 1 182 ? -7.055 -3.665 7.092 1.00 97.56 182 ILE A CA 1
ATOM 1394 C C . ILE A 1 182 ? -5.686 -4.195 6.671 1.00 97.56 182 ILE A C 1
ATOM 1396 O O . ILE A 1 182 ? -4.652 -3.916 7.287 1.00 97.56 182 ILE A O 1
ATOM 1400 N N . MET A 1 183 ? -5.690 -4.934 5.572 1.00 95.81 183 MET A N 1
ATOM 1401 C CA . MET A 1 183 ? -4.508 -5.451 4.906 1.00 95.81 183 MET A CA 1
ATOM 1402 C C . MET A 1 183 ? -4.070 -4.515 3.779 1.00 95.81 183 MET A C 1
ATOM 1404 O O . MET A 1 183 ? -2.888 -4.188 3.681 1.00 95.81 183 MET A O 1
ATOM 1408 N N . ILE A 1 184 ? -5.009 -4.061 2.949 1.00 96.44 184 ILE A N 1
ATOM 1409 C CA . ILE A 1 184 ? -4.743 -3.302 1.718 1.00 96.44 184 ILE A CA 1
ATOM 1410 C C . ILE A 1 184 ? -5.764 -2.178 1.618 1.00 96.44 184 ILE A C 1
ATOM 1412 O O . ILE A 1 184 ? -6.935 -2.394 1.930 1.00 96.44 184 ILE A O 1
ATOM 1416 N N . GLY A 1 185 ? -5.329 -1.003 1.178 1.00 96.62 185 GLY A N 1
ATOM 1417 C CA . GLY A 1 185 ? -6.220 0.115 0.895 1.00 96.62 185 GLY A CA 1
ATOM 1418 C C . GLY A 1 185 ? -6.053 0.639 -0.520 1.00 96.62 185 GLY A C 1
ATOM 1419 O O . GLY A 1 185 ? -4.988 0.499 -1.128 1.00 96.62 185 GLY A O 1
ATOM 1420 N N . GLU A 1 186 ? -7.126 1.232 -1.022 1.00 96.19 186 GLU A N 1
ATOM 1421 C CA . GLU A 1 186 ? -7.151 1.903 -2.313 1.00 96.19 186 GLU A CA 1
ATOM 1422 C C . GLU A 1 186 ? -6.362 3.226 -2.293 1.00 96.19 186 GLU A C 1
ATOM 1424 O O . GLU A 1 186 ? -6.248 3.902 -1.262 1.00 96.19 186 GLU A O 1
ATOM 1429 N N . ARG A 1 187 ? -5.797 3.585 -3.445 1.00 93.38 187 ARG A N 1
ATOM 1430 C CA . ARG A 1 187 ? -5.180 4.872 -3.740 1.00 93.38 187 ARG A CA 1
ATOM 1431 C C . ARG A 1 187 ? -5.476 5.267 -5.186 1.00 93.38 187 ARG A C 1
ATOM 1433 O O . ARG A 1 187 ? -5.161 4.522 -6.115 1.00 93.38 187 ARG A O 1
ATOM 1440 N N . SER A 1 188 ? -6.048 6.455 -5.361 1.00 90.50 188 SER A N 1
ATOM 1441 C CA . SER A 1 188 ? -6.210 7.102 -6.666 1.00 90.50 188 SER A CA 1
ATOM 1442 C C . SER A 1 188 ? -4.872 7.644 -7.166 1.00 90.50 188 SER A C 1
ATOM 1444 O O . SER A 1 188 ? -4.105 8.223 -6.387 1.00 90.50 188 SER A O 1
ATOM 1446 N N . THR A 1 189 ? -4.642 7.544 -8.478 1.00 86.12 189 THR A N 1
ATOM 1447 C CA . THR A 1 189 ? -3.472 8.135 -9.140 1.00 86.12 189 THR A CA 1
ATOM 1448 C C . THR A 1 189 ? -3.379 9.646 -8.900 1.00 86.12 189 THR A C 1
ATOM 1450 O O . THR A 1 189 ? -2.281 10.174 -8.777 1.00 86.12 189 THR A O 1
ATOM 1453 N N . ALA A 1 190 ? -4.505 10.347 -8.713 1.00 82.06 190 ALA A N 1
ATOM 1454 C CA . ALA A 1 190 ? -4.505 11.780 -8.403 1.00 82.06 190 ALA A CA 1
ATOM 1455 C C . ALA A 1 190 ? -3.890 12.114 -7.027 1.00 82.06 190 ALA A C 1
ATOM 1457 O O . ALA A 1 190 ? -3.411 13.230 -6.805 1.00 82.06 190 ALA A O 1
ATOM 1458 N N . SER A 1 191 ? -3.910 11.168 -6.081 1.00 82.06 191 SER A N 1
ATOM 1459 C CA . SER A 1 191 ? -3.272 11.328 -4.769 1.00 82.06 191 SER A CA 1
ATOM 1460 C C . SER A 1 191 ? -1.876 10.724 -4.714 1.00 82.06 191 SER A C 1
ATOM 1462 O O . SER A 1 191 ? -1.112 11.112 -3.832 1.00 82.06 191 SER A O 1
ATOM 1464 N N . GLY A 1 192 ? -1.548 9.777 -5.591 1.00 82.19 192 GLY A N 1
ATOM 1465 C CA . GLY A 1 192 ? -0.255 9.111 -5.600 1.00 82.19 192 GLY A CA 1
ATOM 1466 C C . GLY A 1 192 ? -0.218 7.857 -6.461 1.00 82.19 192 GLY A C 1
ATOM 1467 O O . GLY A 1 192 ? -1.110 7.018 -6.341 1.00 82.19 192 GLY A O 1
ATOM 1468 N N . GLN A 1 193 ? 0.848 7.665 -7.235 1.00 81.25 193 GLN A N 1
ATOM 1469 C CA . GLN A 1 193 ? 1.041 6.432 -7.999 1.00 81.25 193 GLN A CA 1
ATOM 1470 C C . GLN A 1 193 ? 1.205 5.205 -7.080 1.00 81.25 193 GLN A C 1
ATOM 1472 O O . GLN A 1 193 ? 1.861 5.252 -6.032 1.00 81.25 193 GLN A O 1
ATOM 1477 N N . ALA A 1 194 ? 0.631 4.081 -7.510 1.00 86.00 194 ALA A N 1
ATOM 1478 C CA . ALA A 1 194 ? 0.938 2.747 -7.007 1.00 86.00 194 ALA A CA 1
ATOM 1479 C C . ALA A 1 194 ? 1.158 1.778 -8.187 1.00 86.00 194 ALA A C 1
ATOM 1481 O O . ALA A 1 194 ? 0.730 2.019 -9.316 1.00 86.00 194 ALA A O 1
ATOM 1482 N N . ALA A 1 195 ? 1.886 0.691 -7.937 1.00 82.75 195 ALA A N 1
ATOM 1483 C CA . ALA A 1 195 ? 2.270 -0.318 -8.921 1.00 82.75 195 ALA A CA 1
ATOM 1484 C C . ALA A 1 195 ? 2.541 -1.653 -8.225 1.00 82.75 195 ALA A C 1
ATOM 1486 O O . ALA A 1 195 ? 2.719 -1.729 -7.003 1.00 82.75 195 ALA A O 1
ATOM 1487 N N . LEU A 1 196 ? 2.595 -2.717 -9.022 1.00 77.94 196 LEU A N 1
ATOM 1488 C CA . LEU A 1 196 ? 2.941 -4.058 -8.549 1.00 77.94 196 LEU A CA 1
ATOM 1489 C C . LEU A 1 196 ? 4.422 -4.178 -8.198 1.00 77.94 196 LEU A C 1
ATOM 1491 O O . LEU A 1 196 ? 4.781 -4.755 -7.166 1.00 77.94 196 LEU A O 1
ATOM 1495 N N . ILE A 1 197 ? 5.271 -3.615 -9.051 1.00 74.69 197 ILE A N 1
ATOM 1496 C CA . ILE A 1 197 ? 6.722 -3.688 -8.953 1.00 74.69 197 ILE A CA 1
ATOM 1497 C C . ILE A 1 197 ? 7.253 -2.288 -9.213 1.00 74.69 197 ILE A C 1
ATOM 1499 O O . ILE A 1 197 ? 6.993 -1.706 -10.263 1.00 74.69 197 ILE A O 1
ATOM 1503 N N . TYR A 1 198 ? 8.020 -1.765 -8.263 1.00 71.94 198 TYR A N 1
ATOM 1504 C CA . TYR A 1 198 ? 8.727 -0.507 -8.430 1.00 71.94 198 TYR A CA 1
ATOM 1505 C C . TYR A 1 198 ? 10.226 -0.756 -8.502 1.00 71.94 198 TYR A C 1
ATOM 1507 O O . TYR A 1 198 ? 10.863 -1.148 -7.518 1.00 71.94 198 TYR A O 1
ATOM 1515 N N . LEU A 1 199 ? 10.810 -0.457 -9.661 1.00 63.94 199 LEU A N 1
ATOM 1516 C CA . LEU A 1 199 ? 12.254 -0.318 -9.807 1.00 63.94 199 LEU A CA 1
ATOM 1517 C C . LEU A 1 199 ? 12.619 1.156 -9.633 1.00 63.94 199 LEU A C 1
ATOM 1519 O O . LEU A 1 199 ? 12.482 1.970 -10.548 1.00 63.94 199 LEU A O 1
ATOM 1523 N N . THR A 1 200 ? 13.058 1.521 -8.430 1.00 58.50 200 THR A N 1
ATOM 1524 C CA . THR A 1 200 ? 13.391 2.913 -8.104 1.00 58.50 200 THR A CA 1
ATOM 1525 C C . THR A 1 200 ? 14.880 3.063 -7.844 1.00 58.50 200 THR A C 1
ATOM 1527 O O . THR A 1 200 ? 15.600 2.091 -7.652 1.00 58.50 200 THR A O 1
ATOM 1530 N N . LYS A 1 201 ? 15.369 4.300 -7.884 1.00 50.34 201 LYS A N 1
ATOM 1531 C CA . LYS A 1 201 ? 16.626 4.719 -7.262 1.00 50.34 201 LYS A CA 1
ATOM 1532 C C . LYS A 1 201 ? 16.288 5.802 -6.266 1.00 50.34 201 LYS A C 1
ATOM 1534 O O . LYS A 1 201 ? 16.405 6.994 -6.544 1.00 50.34 201 LYS A O 1
ATOM 1539 N N . ALA A 1 202 ? 15.800 5.370 -5.116 1.00 52.44 202 ALA A N 1
ATOM 1540 C CA . ALA A 1 202 ? 15.602 6.227 -3.969 1.00 52.44 202 ALA A CA 1
ATOM 1541 C C . ALA A 1 202 ? 16.880 6.255 -3.134 1.00 52.44 202 ALA A C 1
ATOM 1543 O O . ALA A 1 202 ? 17.501 5.230 -2.895 1.00 52.44 202 ALA A O 1
ATOM 1544 N N . SER A 1 203 ? 17.267 7.430 -2.660 1.00 49.78 203 SER A N 1
ATOM 1545 C CA . SER A 1 203 ? 18.319 7.511 -1.647 1.00 49.78 203 SER A CA 1
ATOM 1546 C C . SER A 1 203 ? 17.733 7.275 -0.240 1.00 49.78 203 SER A C 1
ATOM 1548 O O . SER A 1 203 ? 18.457 6.891 0.673 1.00 49.78 203 SER A O 1
ATOM 1550 N N . SER A 1 204 ? 16.402 7.401 -0.069 1.00 57.09 204 SER A N 1
ATOM 1551 C CA . SER A 1 204 ? 15.715 7.340 1.231 1.00 57.09 204 SER A CA 1
ATOM 1552 C C . SER A 1 204 ? 14.471 6.437 1.329 1.00 57.09 204 SER A C 1
ATOM 1554 O O . SER A 1 204 ? 13.891 5.999 0.339 1.00 57.09 204 SER A O 1
ATOM 1556 N N . GLU A 1 205 ? 14.060 6.156 2.567 1.00 62.91 205 GLU A N 1
ATOM 1557 C CA . GLU A 1 205 ? 13.119 5.105 2.969 1.00 62.91 205 GLU A CA 1
ATOM 1558 C C . GLU A 1 205 ? 11.710 5.600 2.725 1.00 62.91 205 GLU A C 1
ATOM 1560 O O . GLU A 1 205 ? 10.916 4.887 2.120 1.00 62.91 205 GLU A O 1
ATOM 1565 N N . ALA A 1 206 ? 11.433 6.857 3.097 1.00 62.06 206 ALA A N 1
ATOM 1566 C CA . ALA A 1 206 ? 10.156 7.509 2.813 1.00 62.06 206 ALA A CA 1
ATOM 1567 C C . ALA A 1 206 ? 9.854 7.573 1.312 1.00 62.06 206 ALA A C 1
ATOM 1569 O O . ALA A 1 206 ? 8.695 7.522 0.928 1.00 62.06 206 ALA A O 1
ATOM 1570 N N . GLN A 1 207 ? 10.878 7.643 0.461 1.00 63.72 207 GLN A N 1
ATOM 1571 C CA . GLN A 1 207 ? 10.671 7.647 -0.989 1.00 63.72 207 GLN A CA 1
ATOM 1572 C C . GLN A 1 207 ? 10.316 6.251 -1.515 1.00 63.72 207 GLN A C 1
ATOM 1574 O O . GLN A 1 207 ? 9.575 6.113 -2.480 1.00 63.72 207 GLN A O 1
ATOM 1579 N N . THR A 1 208 ? 10.838 5.191 -0.902 1.00 67.56 208 THR A N 1
ATOM 1580 C CA 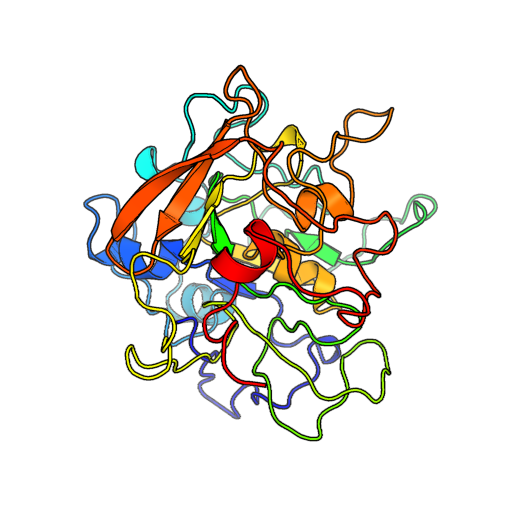. THR A 1 208 ? 10.548 3.820 -1.355 1.00 67.56 208 THR A CA 1
ATOM 1581 C C . THR A 1 208 ? 9.213 3.324 -0.792 1.00 67.56 208 THR A C 1
ATOM 1583 O O . THR A 1 208 ? 8.465 2.616 -1.465 1.00 67.56 208 THR A O 1
ATOM 1586 N N . ILE A 1 209 ? 8.892 3.722 0.442 1.00 77.69 209 ILE A N 1
ATOM 1587 C CA . ILE A 1 209 ? 7.692 3.274 1.150 1.00 77.69 209 ILE A CA 1
ATOM 1588 C C . ILE A 1 209 ? 6.408 3.844 0.545 1.00 77.69 209 ILE A C 1
ATOM 1590 O O . ILE A 1 209 ? 5.438 3.101 0.434 1.00 77.69 209 ILE A O 1
ATOM 1594 N N . GLU A 1 210 ? 6.414 5.107 0.099 1.00 80.50 210 GLU A N 1
ATOM 1595 C CA . GLU A 1 210 ? 5.224 5.777 -0.447 1.00 80.50 210 GLU A CA 1
ATOM 1596 C C . GLU A 1 210 ? 4.703 5.091 -1.711 1.00 80.50 210 GLU A C 1
ATOM 1598 O O . GLU A 1 210 ? 3.509 5.088 -1.957 1.00 80.50 210 GLU A O 1
ATOM 1603 N N . ARG A 1 211 ? 5.571 4.410 -2.461 1.00 76.31 211 ARG A N 1
ATOM 1604 C CA . ARG A 1 211 ? 5.205 3.730 -3.708 1.00 76.31 211 ARG A CA 1
ATOM 1605 C C . ARG A 1 211 ? 4.441 2.424 -3.492 1.00 76.31 211 ARG A C 1
ATOM 1607 O O . ARG A 1 211 ? 3.626 2.028 -4.313 1.00 76.31 211 ARG A O 1
ATOM 1614 N N . THR A 1 212 ? 4.701 1.720 -2.394 1.00 80.25 212 THR A N 1
ATOM 1615 C CA . THR A 1 212 ? 4.160 0.361 -2.187 1.00 80.25 212 THR A CA 1
ATOM 1616 C C . THR A 1 212 ? 3.227 0.248 -0.992 1.00 80.25 212 THR A C 1
ATOM 1618 O O . THR A 1 212 ? 2.418 -0.684 -0.935 1.00 80.25 212 THR A O 1
ATOM 1621 N N . LEU A 1 213 ? 3.315 1.183 -0.043 1.00 89.25 213 LEU A N 1
ATOM 1622 C CA . LEU A 1 213 ? 2.620 1.115 1.232 1.00 89.25 213 LEU A CA 1
ATOM 1623 C C . LEU A 1 213 ? 1.876 2.417 1.569 1.00 89.25 213 LEU A C 1
ATOM 1625 O O . LEU A 1 213 ? 2.220 3.510 1.118 1.00 89.25 213 LEU A O 1
ATOM 1629 N N . GLY A 1 214 ? 0.862 2.285 2.421 1.00 91.00 214 GLY A N 1
ATOM 1630 C CA . GLY A 1 214 ? 0.111 3.391 3.009 1.00 91.00 214 GLY A CA 1
ATOM 1631 C C . GLY A 1 214 ? 0.259 3.460 4.529 1.00 91.00 214 GLY A C 1
ATOM 1632 O O . GLY A 1 214 ? 0.513 2.454 5.202 1.00 91.00 214 GLY A O 1
ATOM 1633 N N . THR A 1 215 ? 0.091 4.661 5.080 1.00 89.88 215 THR A N 1
ATOM 1634 C CA . THR A 1 215 ? -0.053 4.912 6.515 1.00 89.88 215 THR A CA 1
ATOM 1635 C C . THR A 1 215 ? -1.416 5.509 6.825 1.00 89.88 215 THR A C 1
ATOM 1637 O O . THR A 1 215 ? -1.877 6.433 6.158 1.00 89.88 215 THR A O 1
ATOM 1640 N N . ALA A 1 216 ? -2.037 5.033 7.902 1.00 90.38 216 ALA A N 1
ATOM 1641 C CA . ALA A 1 216 ? -3.295 5.590 8.393 1.00 90.38 216 ALA A CA 1
ATOM 1642 C C . ALA A 1 216 ? -3.136 6.985 9.011 1.00 90.38 216 ALA A C 1
ATOM 1644 O O . ALA A 1 216 ? -4.114 7.594 9.424 1.00 90.38 216 ALA A O 1
ATOM 1645 N N . ASN A 1 217 ? -1.910 7.498 9.123 1.00 87.62 217 ASN A N 1
ATOM 1646 C CA . ASN A 1 217 ? -1.666 8.808 9.712 1.00 87.62 217 ASN A CA 1
ATOM 1647 C C . ASN A 1 217 ? -1.868 9.973 8.726 1.00 87.62 217 ASN A C 1
ATOM 1649 O O . ASN A 1 217 ? -2.034 11.113 9.161 1.00 87.62 217 ASN A O 1
ATOM 1653 N N . ALA A 1 218 ? -1.806 9.701 7.420 1.00 89.25 218 ALA A N 1
ATOM 1654 C CA . ALA A 1 218 ? -2.119 10.669 6.372 1.00 89.25 218 ALA A CA 1
ATOM 1655 C C . ALA A 1 218 ? -3.638 10.789 6.202 1.00 89.25 218 ALA A C 1
ATOM 1657 O O . ALA A 1 218 ? -4.349 9.803 6.398 1.00 89.25 218 ALA A O 1
ATOM 1658 N N . ARG A 1 219 ? -4.138 11.977 5.840 1.00 90.56 219 ARG A N 1
ATOM 1659 C CA . ARG A 1 219 ? -5.567 12.194 5.560 1.00 90.56 219 ARG A CA 1
ATOM 1660 C C . ARG A 1 219 ? -6.059 11.305 4.418 1.00 90.56 219 ARG A C 1
ATOM 1662 O O . ARG A 1 219 ? -5.413 11.212 3.371 1.00 90.56 219 ARG A O 1
ATOM 1669 N N . LEU A 1 220 ? -7.235 10.712 4.620 1.00 93.75 220 LEU A N 1
ATOM 1670 C CA . LEU A 1 220 ? -7.992 10.062 3.553 1.00 93.75 220 LEU A CA 1
ATOM 1671 C C . LEU A 1 220 ? -8.367 11.094 2.486 1.00 93.75 220 LEU A C 1
ATOM 1673 O O . LEU A 1 220 ? -8.666 12.240 2.827 1.00 93.75 220 LEU A O 1
ATOM 1677 N N . ASN A 1 221 ? -8.313 10.697 1.211 1.00 93.00 221 ASN A N 1
ATOM 1678 C CA . ASN A 1 221 ? -8.639 11.567 0.072 1.00 93.00 221 ASN A CA 1
ATOM 1679 C C . ASN A 1 221 ? -7.902 12.918 0.108 1.00 93.00 221 ASN A C 1
ATOM 1681 O O . ASN A 1 221 ? -8.471 13.971 -0.189 1.00 93.00 221 ASN A O 1
ATOM 1685 N N . THR A 1 222 ? -6.617 12.909 0.485 1.00 89.25 222 THR A N 1
ATOM 1686 C CA . THR A 1 222 ? -5.810 14.131 0.405 1.00 89.25 222 THR A CA 1
ATOM 1687 C C . THR A 1 222 ? -5.740 14.595 -1.055 1.00 89.25 222 THR A C 1
ATOM 1689 O O . THR A 1 222 ? -5.301 13.816 -1.909 1.00 89.25 222 THR A O 1
ATOM 1692 N N . PRO A 1 223 ? -6.132 15.848 -1.353 1.00 83.69 223 PRO A N 1
ATOM 1693 C CA . PRO A 1 223 ? -6.168 16.331 -2.723 1.00 83.69 223 PRO A CA 1
ATOM 1694 C C . PRO A 1 223 ? -4.755 16.545 -3.291 1.00 83.69 223 PRO A C 1
ATOM 1696 O O . PRO A 1 223 ? -3.797 16.732 -2.523 1.00 83.69 223 PRO A O 1
ATOM 1699 N N . PRO A 1 224 ? -4.623 16.573 -4.629 1.00 81.88 224 PRO A N 1
ATOM 1700 C CA . PRO A 1 224 ? -3.423 17.081 -5.280 1.00 81.88 224 PRO A CA 1
ATOM 1701 C C . PRO A 1 224 ? -3.180 18.561 -4.933 1.00 81.88 224 PRO A C 1
ATOM 1703 O O . PRO A 1 224 ? -4.053 19.268 -4.419 1.00 81.88 224 PRO A O 1
ATOM 1706 N N . ASP A 1 225 ? -1.965 19.035 -5.199 1.00 79.31 225 ASP A N 1
ATOM 1707 C CA . ASP A 1 225 ? -1.604 20.440 -5.062 1.00 79.31 225 ASP A CA 1
ATOM 1708 C C . ASP A 1 225 ? -2.264 21.321 -6.140 1.00 79.31 225 ASP A C 1
ATOM 1710 O O . ASP A 1 225 ? -2.961 20.853 -7.040 1.00 79.31 225 ASP A O 1
ATOM 1714 N N . SER A 1 226 ? -2.045 22.637 -6.059 1.00 78.25 226 SER A N 1
ATOM 1715 C CA . SER A 1 226 ? -2.635 23.602 -6.998 1.00 78.25 226 SER A CA 1
ATOM 1716 C C . SER A 1 226 ? -2.192 23.420 -8.452 1.00 78.25 226 SER A C 1
ATOM 1718 O O . SER A 1 226 ? -2.784 24.027 -9.340 1.00 78.25 226 SER A O 1
ATOM 1720 N N . SER A 1 227 ? -1.137 22.642 -8.692 1.00 77.31 227 SER A N 1
ATOM 1721 C CA . SER A 1 227 ? -0.623 22.325 -10.024 1.00 77.31 227 SER A CA 1
ATOM 1722 C C . SER A 1 227 ? -1.133 20.971 -10.528 1.00 77.31 227 SER A C 1
ATOM 1724 O O . SER A 1 227 ? -0.748 20.559 -11.616 1.00 77.31 227 SER A O 1
ATOM 1726 N N . GLY A 1 228 ? -1.989 20.290 -9.757 1.00 72.38 228 GLY A N 1
ATOM 1727 C CA . GLY A 1 228 ? -2.522 18.972 -10.089 1.00 72.38 228 GLY A CA 1
ATOM 1728 C C . GLY A 1 228 ? -1.608 17.811 -9.704 1.00 72.38 228 GLY A C 1
ATOM 1729 O O . GLY A 1 228 ? -1.944 16.675 -10.011 1.00 72.38 228 GLY A O 1
ATOM 1730 N N . ASN A 1 229 ? -0.490 18.059 -9.014 1.00 75.06 229 ASN A N 1
ATOM 1731 C CA . ASN A 1 229 ? 0.427 16.987 -8.630 1.00 75.06 229 ASN A CA 1
ATOM 1732 C C . ASN A 1 229 ? 0.017 16.368 -7.297 1.00 75.06 229 ASN A C 1
ATOM 1734 O O . ASN A 1 229 ? -0.373 17.077 -6.364 1.00 75.06 229 ASN A O 1
ATOM 1738 N N . ALA A 1 230 ? 0.216 15.060 -7.154 1.00 80.19 230 ALA A N 1
ATOM 1739 C CA . ALA A 1 230 ? 0.080 14.385 -5.875 1.00 80.19 230 ALA A CA 1
ATOM 1740 C C . ALA A 1 230 ? 0.906 15.082 -4.776 1.00 80.19 230 ALA A C 1
ATOM 1742 O O . ALA A 1 230 ? 2.091 15.411 -4.937 1.00 80.19 230 ALA A O 1
ATOM 1743 N N . THR A 1 231 ? 0.293 15.291 -3.612 1.00 82.94 231 THR A N 1
ATOM 1744 C CA . THR A 1 231 ? 1.014 15.790 -2.437 1.00 82.94 231 THR A CA 1
ATOM 1745 C C . THR A 1 231 ? 1.755 14.645 -1.747 1.00 82.94 231 THR A C 1
ATOM 1747 O O . THR A 1 231 ? 1.389 13.481 -1.866 1.00 82.94 231 THR A O 1
ATOM 1750 N N . GLU A 1 232 ? 2.788 14.961 -0.964 1.00 81.06 232 GLU A N 1
ATOM 1751 C CA . GLU A 1 232 ? 3.487 13.941 -0.160 1.00 81.06 232 GLU A CA 1
ATOM 1752 C C . GLU A 1 232 ? 2.554 13.226 0.828 1.00 81.06 232 GLU A C 1
ATOM 1754 O O . GLU A 1 232 ? 2.745 12.051 1.124 1.00 81.06 232 GLU A O 1
ATOM 1759 N N . GLU A 1 233 ? 1.538 13.922 1.341 1.00 85.31 233 GLU A N 1
ATOM 1760 C CA . GLU A 1 233 ? 0.526 13.299 2.195 1.00 85.31 233 GLU A CA 1
ATOM 1761 C C . GLU A 1 233 ? -0.386 12.360 1.397 1.00 85.31 233 GLU A C 1
ATOM 1763 O O . GLU A 1 233 ? -0.622 11.239 1.844 1.00 85.31 233 GLU A O 1
ATOM 1768 N N . GLY A 1 234 ? -0.827 12.770 0.201 1.00 87.62 234 GLY A N 1
ATOM 1769 C CA . GLY A 1 234 ? -1.611 11.922 -0.702 1.00 87.62 234 GLY A CA 1
ATOM 1770 C C . GLY A 1 234 ? -0.899 10.614 -1.040 1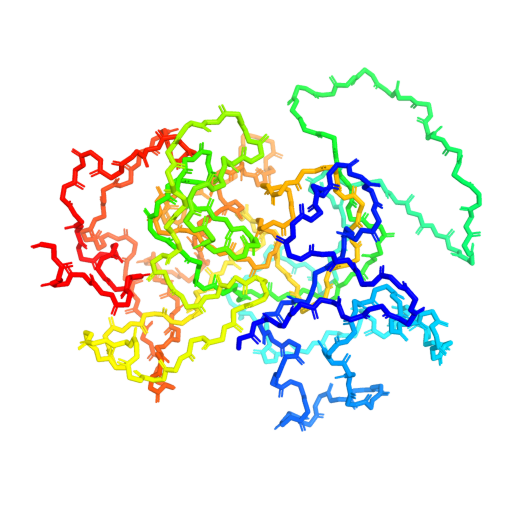.00 87.62 234 GLY A C 1
ATOM 1771 O O . GLY A 1 234 ? -1.477 9.542 -0.857 1.00 87.62 234 GLY A O 1
ATOM 1772 N N . ARG A 1 235 ? 0.392 10.686 -1.394 1.00 86.56 235 ARG A N 1
ATOM 1773 C CA . ARG A 1 235 ? 1.226 9.506 -1.691 1.00 86.56 235 ARG A CA 1
ATOM 1774 C C . ARG A 1 235 ? 1.465 8.605 -0.488 1.00 86.56 235 ARG A C 1
ATOM 1776 O O . ARG A 1 235 ? 1.944 7.487 -0.630 1.00 86.56 235 ARG A O 1
ATOM 1783 N N . SER A 1 236 ? 1.155 9.081 0.710 1.00 87.62 236 SER A N 1
ATOM 1784 C CA . SER A 1 236 ? 1.359 8.327 1.942 1.00 87.62 236 SER A CA 1
ATOM 1785 C C . SER A 1 236 ? 0.070 7.714 2.473 1.00 87.62 236 SER A C 1
ATOM 1787 O O . SER A 1 236 ? 0.126 6.744 3.225 1.00 87.62 236 SER A O 1
ATOM 1789 N N . GLY A 1 237 ? -1.083 8.264 2.099 1.00 91.06 237 GLY A N 1
ATOM 1790 C CA . GLY A 1 237 ? -2.394 7.853 2.588 1.00 91.06 237 GLY A CA 1
ATOM 1791 C C . GLY A 1 237 ? -3.122 6.884 1.666 1.00 91.06 237 GLY A C 1
ATOM 1792 O O . GLY A 1 237 ? -2.520 6.183 0.849 1.00 91.06 237 GLY A O 1
ATOM 1793 N N . TYR A 1 238 ? -4.438 6.864 1.832 1.00 95.19 238 TYR A N 1
ATOM 1794 C CA . TYR A 1 238 ? -5.379 6.091 1.030 1.00 95.19 238 TYR A CA 1
ATOM 1795 C C . TYR A 1 238 ? -6.393 7.048 0.415 1.00 95.19 238 TYR A C 1
ATOM 1797 O O . TYR A 1 238 ? -6.759 8.056 1.032 1.00 95.19 238 TYR A O 1
ATOM 1805 N N . SER A 1 239 ? -6.835 6.746 -0.795 1.00 94.50 239 SER A N 1
ATOM 1806 C CA . SER A 1 239 ? -7.776 7.590 -1.518 1.00 94.50 239 SER A CA 1
ATOM 1807 C C . SER A 1 239 ? -8.532 6.818 -2.583 1.00 94.50 239 SER A C 1
ATOM 1809 O O . SER A 1 239 ? -8.147 5.719 -2.969 1.00 94.50 239 SER A O 1
ATOM 1811 N N . SER A 1 240 ? -9.621 7.412 -3.044 1.00 94.19 240 SER A N 1
ATOM 1812 C CA . SER A 1 240 ? -10.501 6.846 -4.049 1.00 94.19 240 SER A CA 1
ATOM 1813 C C . SER A 1 240 ? -11.262 7.960 -4.752 1.00 94.19 240 SER A C 1
ATOM 1815 O O . SER A 1 240 ? -11.648 8.952 -4.132 1.00 94.19 240 SER A O 1
ATOM 1817 N N . ASP A 1 241 ? -11.526 7.746 -6.036 1.00 91.56 241 ASP A N 1
ATOM 1818 C CA . ASP A 1 241 ? -12.358 8.619 -6.865 1.00 91.56 241 ASP A CA 1
ATOM 1819 C C . ASP A 1 241 ? -13.832 8.175 -6.888 1.00 91.56 241 ASP A C 1
ATOM 1821 O O . ASP A 1 241 ? -14.669 8.751 -7.591 1.00 91.56 241 ASP A O 1
ATOM 1825 N N . HIS A 1 242 ? -14.193 7.144 -6.115 1.00 93.50 242 HIS A N 1
ATOM 1826 C CA . HIS A 1 242 ? -15.583 6.745 -5.948 1.00 93.50 242 HIS A CA 1
ATOM 1827 C C . HIS A 1 242 ? -16.411 7.883 -5.326 1.00 93.50 242 HIS A C 1
ATOM 1829 O O . HIS A 1 242 ? -16.060 8.490 -4.310 1.00 93.50 242 HIS A O 1
ATOM 1835 N N . ALA A 1 243 ? -17.579 8.137 -5.922 1.00 90.56 243 ALA A N 1
ATOM 1836 C CA . ALA A 1 243 ? -18.499 9.163 -5.451 1.00 90.56 243 ALA A CA 1
ATOM 1837 C C . ALA A 1 243 ? -18.898 8.950 -3.979 1.00 90.56 243 ALA A C 1
ATOM 1839 O O . ALA A 1 243 ? -19.137 7.827 -3.535 1.00 90.56 243 ALA A O 1
ATOM 1840 N N . GLY A 1 244 ? -19.026 10.052 -3.237 1.00 88.38 244 GLY A N 1
ATOM 1841 C CA . GLY A 1 244 ? -19.424 10.022 -1.827 1.00 88.38 244 GLY A CA 1
ATOM 1842 C C . GLY A 1 244 ? -18.286 9.740 -0.843 1.00 88.38 244 GLY A C 1
ATOM 1843 O O . GLY A 1 244 ? -18.577 9.436 0.309 1.00 88.38 244 GLY A O 1
ATOM 1844 N N . GLY A 1 245 ? -17.022 9.840 -1.276 1.00 90.12 245 GLY A N 1
ATOM 1845 C CA . GLY A 1 245 ? -15.859 9.730 -0.386 1.00 90.12 245 GLY A CA 1
ATOM 1846 C C . GLY A 1 245 ? -15.593 8.302 0.089 1.00 90.12 245 GLY A C 1
ATOM 1847 O O . GLY A 1 245 ? -15.046 8.093 1.167 1.00 90.12 245 GLY A O 1
ATOM 1848 N N . VAL A 1 246 ? -16.023 7.300 -0.678 1.00 95.56 246 VAL A N 1
ATOM 1849 C CA . VAL A 1 246 ? -15.884 5.891 -0.304 1.00 95.56 246 VAL A CA 1
ATOM 1850 C C . VAL A 1 246 ? -14.558 5.341 -0.807 1.00 95.56 246 VAL A C 1
ATOM 1852 O O . VAL A 1 246 ? -14.244 5.452 -1.986 1.00 95.56 246 VAL A O 1
ATOM 1855 N N . ILE A 1 247 ? -13.810 4.688 0.073 1.00 97.06 247 ILE A N 1
ATOM 1856 C CA . ILE A 1 247 ? -12.526 4.058 -0.235 1.00 97.06 247 ILE A CA 1
ATOM 1857 C C . ILE A 1 247 ? -12.655 2.553 0.010 1.00 97.06 247 ILE A C 1
ATOM 1859 O O . ILE A 1 247 ? -13.235 2.132 1.020 1.00 97.06 247 ILE A O 1
ATOM 1863 N N . GLN A 1 248 ? -12.142 1.737 -0.912 1.00 96.94 248 GLN A N 1
ATOM 1864 C CA . GLN A 1 248 ? -12.157 0.284 -0.778 1.00 96.94 248 GLN A CA 1
ATOM 1865 C C . GLN A 1 248 ? -10.970 -0.215 0.052 1.00 96.94 248 GLN A C 1
ATOM 1867 O O . GLN A 1 248 ? -9.819 0.170 -0.167 1.00 96.94 248 GLN A O 1
ATOM 1872 N N . PHE A 1 249 ? -11.245 -1.129 0.982 1.00 98.06 249 PHE A N 1
ATOM 1873 C CA . PHE A 1 249 ? -10.225 -1.769 1.808 1.00 98.06 249 PHE A CA 1
ATOM 1874 C C . PHE A 1 249 ? -10.409 -3.286 1.845 1.00 98.06 249 PHE A C 1
ATOM 1876 O O . PHE A 1 249 ? -11.514 -3.780 2.077 1.00 98.06 249 PHE A O 1
ATOM 1883 N N . LEU A 1 250 ? -9.311 -4.025 1.662 1.00 97.44 250 LEU A N 1
ATOM 1884 C CA . LEU A 1 250 ? -9.245 -5.468 1.899 1.00 97.44 250 LEU A CA 1
ATOM 1885 C C . LEU A 1 250 ? -8.804 -5.726 3.340 1.00 97.44 250 LEU A C 1
ATOM 1887 O O . LEU A 1 250 ? -7.797 -5.175 3.793 1.00 97.44 250 LEU A O 1
ATOM 1891 N N . PHE A 1 251 ? -9.506 -6.616 4.028 1.00 98.00 251 PHE A N 1
ATOM 1892 C CA . PHE A 1 251 ? -9.201 -7.059 5.384 1.00 98.00 251 PHE A CA 1
ATOM 1893 C C . PHE A 1 251 ? -8.387 -8.357 5.382 1.00 98.00 251 PHE A C 1
ATOM 1895 O O . PHE A 1 251 ? -8.336 -9.088 4.392 1.00 98.00 251 PHE A O 1
ATOM 1902 N N . CYS A 1 252 ? -7.723 -8.661 6.498 1.00 96.75 252 CYS A N 1
ATOM 1903 C CA . CYS A 1 252 ? -6.862 -9.841 6.610 1.00 96.75 252 CYS A CA 1
ATOM 1904 C C . CYS A 1 252 ? -7.605 -11.186 6.517 1.00 96.75 252 CYS A C 1
ATOM 1906 O O . CYS A 1 252 ? -6.953 -12.219 6.378 1.00 96.75 252 CYS A O 1
ATOM 1908 N N . ASP A 1 253 ? -8.935 -11.200 6.609 1.00 96.44 253 ASP A N 1
ATOM 1909 C CA . ASP A 1 253 ? -9.771 -12.382 6.367 1.00 96.44 253 ASP A CA 1
ATOM 1910 C C . ASP A 1 253 ? -10.198 -12.543 4.895 1.00 96.44 253 ASP A C 1
ATOM 1912 O O . ASP A 1 253 ? -10.870 -13.516 4.555 1.00 96.44 253 ASP A O 1
ATOM 1916 N N . GLY A 1 254 ? -9.796 -11.615 4.020 1.00 94.94 254 GLY A N 1
ATOM 1917 C CA . GLY A 1 254 ? -10.134 -11.601 2.598 1.00 94.94 254 GLY A CA 1
ATOM 1918 C C . GLY A 1 254 ? -11.436 -10.870 2.260 1.00 94.94 254 GLY A C 1
ATOM 1919 O O . GLY A 1 254 ? -11.789 -10.790 1.085 1.00 94.94 254 GLY A O 1
ATOM 1920 N N . SER A 1 255 ? -12.153 -10.326 3.248 1.00 97.94 255 SER A N 1
ATOM 1921 C CA . SER A 1 255 ? -13.338 -9.503 2.998 1.00 97.94 255 SER A CA 1
ATOM 1922 C C . SER A 1 255 ? -12.960 -8.113 2.475 1.00 97.94 255 SER A C 1
ATOM 1924 O O . SER A 1 255 ? -11.934 -7.541 2.850 1.00 97.94 255 SER A O 1
ATOM 1926 N N . VAL A 1 256 ? -13.794 -7.560 1.591 1.00 97.00 256 VAL A N 1
ATOM 1927 C CA . VAL A 1 256 ? -13.648 -6.195 1.070 1.00 97.00 256 VAL A CA 1
ATOM 1928 C C . VAL A 1 256 ? -14.761 -5.337 1.645 1.00 97.00 256 VAL A C 1
ATOM 1930 O O . VAL A 1 256 ? -15.938 -5.686 1.539 1.00 97.00 256 VAL A O 1
ATOM 1933 N N . HIS A 1 257 ? -14.386 -4.206 2.234 1.00 97.12 257 HIS A N 1
ATOM 1934 C CA . HIS A 1 257 ? -15.321 -3.253 2.808 1.00 97.12 257 HIS A CA 1
ATOM 1935 C C . HIS A 1 257 ? -15.080 -1.850 2.266 1.00 97.12 257 HIS A C 1
ATOM 1937 O O . HIS A 1 257 ? -13.948 -1.387 2.129 1.00 97.12 257 HIS A O 1
ATOM 1943 N N . GLN A 1 258 ? -16.191 -1.162 2.039 1.00 96.19 258 GLN A N 1
ATOM 1944 C CA . GLN A 1 258 ? -16.238 0.258 1.740 1.00 96.19 258 GLN A CA 1
ATOM 1945 C C . GLN A 1 258 ? -16.209 1.057 3.041 1.00 96.19 258 GLN A C 1
ATOM 1947 O O . GLN A 1 258 ? -17.053 0.847 3.916 1.00 96.19 258 GLN A O 1
ATOM 1952 N N . ILE A 1 259 ? -15.266 1.989 3.161 1.00 97.12 259 ILE A N 1
ATOM 1953 C CA . ILE A 1 259 ? -15.164 2.904 4.302 1.00 97.12 259 ILE A CA 1
ATOM 1954 C C . ILE A 1 259 ? -15.287 4.335 3.784 1.00 97.12 259 ILE A C 1
ATOM 1956 O O . ILE A 1 259 ? -14.610 4.714 2.833 1.00 97.12 259 ILE A O 1
ATOM 1960 N N . GLN A 1 260 ? -16.166 5.124 4.403 1.00 96.19 260 GLN A N 1
ATOM 1961 C CA . GLN A 1 260 ? -16.285 6.553 4.107 1.00 96.19 260 GLN A CA 1
ATOM 1962 C C . GLN A 1 260 ? -15.081 7.306 4.672 1.00 96.19 260 GLN A C 1
ATOM 1964 O O . GLN A 1 260 ? -14.668 7.052 5.804 1.00 96.19 260 GLN A O 1
ATOM 1969 N N . ASP A 1 261 ? -14.571 8.277 3.926 1.00 93.25 261 ASP A N 1
ATOM 1970 C CA . ASP A 1 261 ? -13.485 9.164 4.349 1.00 93.25 261 ASP A CA 1
ATOM 1971 C C . ASP A 1 261 ? -13.833 10.028 5.574 1.00 93.25 261 ASP A C 1
ATOM 1973 O O . ASP A 1 261 ? -12.940 10.531 6.255 1.00 93.25 261 ASP A O 1
ATOM 1977 N N . SER A 1 262 ? -15.120 10.121 5.919 1.00 94.06 262 SER A N 1
ATOM 1978 C CA . SER A 1 262 ? -15.628 10.740 7.142 1.00 94.06 262 SER A CA 1
ATOM 1979 C C . SER A 1 262 ? -15.530 9.857 8.395 1.00 94.06 262 SER A C 1
ATOM 1981 O O . SER A 1 262 ? -16.045 10.249 9.446 1.00 94.06 262 SER A O 1
ATOM 1983 N N . ILE A 1 263 ? -14.963 8.647 8.304 1.00 95.31 263 ILE A N 1
ATOM 1984 C CA . ILE A 1 263 ? -14.687 7.788 9.467 1.00 95.31 263 ILE A CA 1
ATOM 1985 C C . ILE A 1 263 ? -13.909 8.566 10.538 1.00 95.31 263 ILE A C 1
ATOM 1987 O O . ILE A 1 263 ? -13.111 9.450 10.227 1.00 95.31 263 ILE A O 1
ATOM 1991 N N . GLU A 1 264 ? -14.118 8.241 11.819 1.00 93.38 264 GLU A N 1
ATOM 1992 C CA . GLU A 1 264 ? -13.323 8.859 12.879 1.00 93.38 264 GLU A CA 1
ATOM 1993 C C . GLU A 1 264 ? -11.830 8.607 12.642 1.00 93.38 264 GLU A C 1
ATOM 1995 O O . GLU A 1 264 ? -11.350 7.471 12.696 1.00 93.38 264 GLU A O 1
ATOM 2000 N N . HIS A 1 265 ? -11.109 9.698 12.403 1.00 89.44 265 HIS A N 1
ATOM 2001 C CA . HIS A 1 265 ? -9.725 9.697 11.958 1.00 89.44 265 HIS A CA 1
ATOM 2002 C C . HIS A 1 265 ? -9.005 10.896 12.574 1.00 89.44 265 HIS A C 1
ATOM 2004 O O . HIS A 1 265 ? -9.490 12.026 12.507 1.00 89.44 265 HIS A O 1
ATOM 2010 N N . ALA A 1 266 ? -7.851 10.678 13.203 1.00 80.44 266 ALA A N 1
ATOM 2011 C CA . ALA A 1 266 ? -7.068 11.748 13.819 1.00 80.44 266 ALA A CA 1
ATOM 2012 C C . ALA A 1 266 ? -6.027 12.322 12.844 1.00 80.44 266 ALA A C 1
ATOM 2014 O O . ALA A 1 266 ? -4.850 12.467 13.178 1.00 80.44 266 ALA A O 1
ATOM 2015 N N . ALA A 1 267 ? -6.453 12.648 11.629 1.00 70.31 267 ALA A N 1
ATOM 2016 C CA . ALA A 1 267 ? -5.566 13.093 10.568 1.00 70.31 267 ALA A CA 1
ATOM 2017 C C . ALA A 1 267 ? -5.049 14.523 10.796 1.00 70.31 267 ALA A C 1
ATOM 2019 O O . ALA A 1 267 ? -5.808 15.422 11.167 1.00 70.31 267 ALA A O 1
ATOM 2020 N N . THR A 1 268 ? -3.754 14.768 10.568 1.00 68.38 268 THR A N 1
ATOM 2021 C CA . THR A 1 268 ? -3.159 16.102 10.757 1.00 68.38 268 THR A CA 1
ATOM 2022 C C . THR A 1 268 ? -2.151 16.434 9.662 1.00 68.38 268 THR A C 1
ATOM 2024 O O . THR A 1 268 ? -1.477 15.556 9.131 1.00 68.38 268 THR A O 1
ATOM 2027 N N . ALA A 1 269 ? -1.948 17.730 9.400 1.00 63.84 269 ALA A N 1
ATOM 2028 C CA . ALA A 1 269 ? -0.920 18.208 8.469 1.00 63.84 269 ALA A CA 1
ATOM 2029 C C . ALA A 1 269 ? 0.524 17.835 8.886 1.00 63.84 269 ALA A C 1
ATOM 2031 O O . ALA A 1 269 ? 1.460 17.991 8.105 1.00 63.84 269 ALA A O 1
ATOM 2032 N N . GLN A 1 270 ? 0.723 17.328 10.111 1.00 72.62 270 GLN A N 1
ATOM 2033 C CA . GLN A 1 270 ? 1.998 16.806 10.614 1.00 72.62 270 GLN A CA 1
ATOM 2034 C C . GLN A 1 270 ? 2.092 15.274 10.499 1.00 72.62 270 GLN A C 1
ATOM 2036 O O . GLN A 1 270 ? 2.838 14.641 11.249 1.00 72.62 270 GLN A O 1
ATOM 2041 N N . TRP A 1 271 ? 1.359 14.661 9.564 1.00 76.50 271 TRP A N 1
ATOM 2042 C CA . TRP A 1 271 ? 1.311 13.210 9.344 1.00 76.50 271 TRP A CA 1
ATOM 2043 C C . TRP A 1 271 ? 2.701 12.538 9.264 1.00 76.50 271 TRP A C 1
ATOM 2045 O O . TRP A 1 271 ? 2.860 11.379 9.643 1.00 76.50 271 TRP A O 1
ATOM 2055 N N . ARG A 1 272 ? 3.751 13.251 8.831 1.00 74.25 272 ARG A N 1
ATOM 2056 C CA . ARG A 1 272 ? 5.121 12.706 8.796 1.00 74.25 272 ARG A CA 1
ATOM 2057 C C . ARG A 1 272 ? 5.649 12.403 10.195 1.00 74.25 272 ARG A C 1
ATOM 2059 O O . ARG A 1 272 ? 6.251 11.355 10.417 1.00 74.25 272 ARG A O 1
ATOM 2066 N N . SER A 1 273 ? 5.421 13.318 11.133 1.00 69.81 273 SER A N 1
ATOM 2067 C CA . SER A 1 273 ? 6.138 13.435 12.405 1.00 69.81 273 SER A CA 1
ATOM 2068 C C . SER A 1 273 ? 5.245 13.252 13.632 1.00 69.81 273 SER A C 1
ATOM 2070 O O . SER A 1 273 ? 5.573 13.761 14.701 1.00 69.81 273 SER A O 1
ATOM 2072 N N . ARG A 1 274 ? 4.101 12.566 13.519 1.00 66.88 274 ARG A N 1
ATOM 2073 C CA . ARG A 1 274 ? 3.207 12.345 14.670 1.00 66.88 274 ARG A CA 1
ATOM 2074 C C . ARG A 1 274 ? 3.557 11.064 15.430 1.00 66.88 274 ARG A C 1
ATOM 2076 O O . ARG A 1 274 ? 3.439 9.959 14.896 1.00 66.88 274 ARG A O 1
ATOM 2083 N N . THR A 1 275 ? 3.915 11.219 16.705 1.00 59.72 275 THR A N 1
ATOM 2084 C CA . THR A 1 275 ? 4.179 10.120 17.642 1.00 59.72 275 THR A CA 1
ATOM 2085 C C . THR A 1 275 ? 2.904 9.583 18.287 1.00 59.72 275 THR A C 1
ATOM 2087 O O . THR A 1 275 ? 2.840 9.487 19.499 1.00 59.72 275 THR A O 1
ATOM 2090 N N . ALA A 1 276 ? 1.827 9.307 17.548 1.00 52.50 276 ALA A N 1
ATOM 2091 C CA . ALA A 1 276 ? 0.573 8.853 18.177 1.00 52.50 276 ALA A CA 1
ATOM 2092 C C . ALA A 1 276 ? 0.135 9.676 19.425 1.00 52.50 276 ALA A C 1
ATOM 2094 O O . ALA A 1 276 ? -0.429 9.132 20.366 1.00 52.50 276 ALA A O 1
ATOM 2095 N N . PHE A 1 277 ? 0.391 10.994 19.460 1.00 50.44 277 PHE A N 1
ATOM 2096 C CA . PHE A 1 277 ? 0.076 11.847 20.625 1.00 50.44 277 PHE A CA 1
ATOM 2097 C C . PHE A 1 277 ? -1.434 11.998 20.901 1.00 50.44 277 PHE A C 1
ATOM 2099 O O . PHE A 1 277 ? -1.834 12.682 21.837 1.00 50.44 277 PHE A O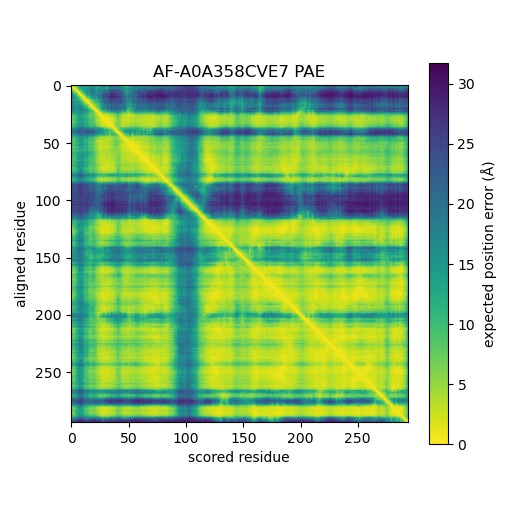 1
ATOM 2106 N N . LEU A 1 278 ? -2.279 11.359 20.093 1.00 57.25 278 LEU A N 1
ATOM 2107 C CA . LEU A 1 278 ? -3.725 11.312 20.251 1.00 57.25 278 LEU A CA 1
ATOM 2108 C C . LEU A 1 278 ? -4.136 9.846 20.158 1.00 57.25 278 LEU A C 1
ATOM 2110 O O . LEU A 1 278 ? -3.641 9.149 19.268 1.00 57.25 278 LEU A O 1
ATOM 2114 N N . GLY A 1 279 ? -5.020 9.411 21.060 1.00 68.12 279 GLY A N 1
ATOM 2115 C CA . GLY A 1 279 ? -5.580 8.061 21.043 1.00 68.12 279 GLY A CA 1
ATOM 2116 C C . GLY A 1 279 ? -6.108 7.711 19.654 1.00 68.12 279 GLY A C 1
ATOM 2117 O O . GLY A 1 279 ? -6.745 8.552 19.010 1.00 68.12 279 GLY A O 1
ATOM 2118 N N . ALA A 1 280 ? -5.784 6.501 19.200 1.00 77.94 280 ALA A N 1
ATOM 2119 C CA . ALA A 1 280 ? -6.227 5.979 17.917 1.00 77.94 280 ALA A CA 1
ATOM 2120 C C . ALA A 1 280 ? -7.754 6.102 17.796 1.00 77.94 280 ALA A C 1
ATOM 2122 O O . ALA A 1 280 ? -8.487 5.890 18.770 1.00 77.94 280 ALA A O 1
ATOM 2123 N N . LYS A 1 281 ? -8.221 6.527 16.620 1.00 89.00 281 LYS A N 1
ATOM 2124 C CA . LYS A 1 281 ? -9.643 6.559 16.287 1.00 89.00 281 LYS A CA 1
ATOM 2125 C C . LYS A 1 281 ? -9.996 5.308 15.496 1.00 89.00 281 LYS A C 1
ATOM 2127 O O . LYS A 1 281 ? -9.171 4.409 15.336 1.00 89.00 281 LYS A O 1
ATOM 2132 N N . ALA A 1 282 ? -11.242 5.234 15.039 1.00 93.00 282 ALA A N 1
ATOM 2133 C CA . ALA A 1 282 ? -11.747 4.073 14.325 1.00 93.00 282 ALA A CA 1
ATOM 2134 C C . ALA A 1 282 ? -10.835 3.675 13.154 1.00 93.00 282 ALA A C 1
ATOM 2136 O O . ALA A 1 282 ? -10.511 2.499 13.024 1.00 93.00 282 ALA A O 1
ATOM 2137 N N . PHE A 1 283 ? -10.357 4.632 12.352 1.00 94.19 283 PHE A N 1
ATOM 2138 C CA . PHE A 1 283 ? -9.502 4.305 11.213 1.00 94.19 283 PHE A CA 1
ATOM 2139 C C . PHE A 1 283 ? -8.112 3.792 11.619 1.00 94.19 283 PHE A C 1
ATOM 2141 O O . PHE A 1 283 ? -7.660 2.767 11.110 1.00 94.19 283 PHE A O 1
ATOM 2148 N N . GLU A 1 284 ? -7.439 4.442 12.573 1.00 90.94 284 GLU A N 1
ATOM 2149 C CA . GLU A 1 284 ? -6.129 3.976 13.044 1.00 90.94 284 GLU A CA 1
ATOM 2150 C C . GLU A 1 284 ? -6.195 2.593 13.703 1.00 90.94 284 GLU A C 1
ATOM 2152 O O . GLU A 1 284 ? -5.258 1.808 13.548 1.00 90.94 284 GLU A O 1
ATOM 2157 N N . ASN A 1 285 ? -7.300 2.289 14.389 1.00 91.88 285 ASN A N 1
ATOM 2158 C CA . ASN A 1 285 ? -7.567 0.972 14.966 1.00 91.88 285 ASN A CA 1
ATOM 2159 C C . ASN A 1 285 ? -7.656 -0.100 13.877 1.00 91.88 285 ASN A C 1
ATOM 2161 O O . ASN A 1 285 ? -6.928 -1.085 13.933 1.00 91.88 285 ASN A O 1
ATOM 2165 N N . LEU A 1 286 ? -8.436 0.146 12.819 1.00 95.31 286 LEU A N 1
ATOM 2166 C CA . LEU A 1 286 ? -8.537 -0.778 11.685 1.00 95.31 286 LEU A CA 1
ATOM 2167 C C . LEU A 1 286 ? -7.195 -0.983 10.963 1.00 95.31 286 LEU A C 1
ATOM 2169 O O . LEU A 1 286 ? -6.937 -2.056 10.425 1.00 95.31 286 LEU A O 1
ATOM 2173 N N . CYS A 1 287 ? -6.316 0.020 10.948 1.00 93.62 287 CYS A N 1
ATOM 2174 C CA . CYS A 1 287 ? -4.979 -0.104 10.364 1.00 93.62 287 CYS A CA 1
ATOM 2175 C C . CYS A 1 287 ? -3.918 -0.664 11.328 1.00 93.62 287 CYS A C 1
ATOM 2177 O O . CYS A 1 287 ? -2.761 -0.836 10.928 1.00 93.62 287 CYS A O 1
ATOM 2179 N N . SER A 1 288 ? -4.278 -0.961 12.574 1.00 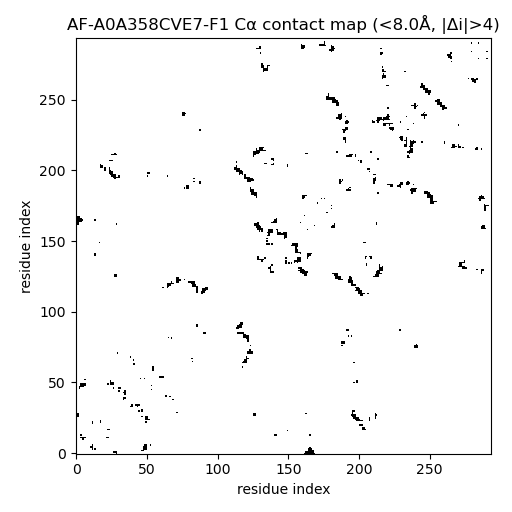91.88 288 SER A N 1
ATOM 2180 C CA . SER A 1 288 ? -3.423 -1.613 13.559 1.00 91.88 288 SER A CA 1
ATOM 2181 C C . SER A 1 288 ? -3.784 -3.094 13.668 1.00 91.88 288 SER A C 1
ATOM 2183 O O . SER A 1 288 ? -4.941 -3.481 13.570 1.00 91.88 288 SER A O 1
ATOM 2185 N N . ARG A 1 289 ? -2.781 -3.945 13.883 1.00 90.88 289 ARG A N 1
ATOM 2186 C CA . ARG A 1 289 ? -2.989 -5.365 14.214 1.00 90.88 289 ARG A CA 1
ATOM 2187 C C . ARG A 1 289 ? -3.153 -5.624 15.718 1.00 90.88 289 ARG A C 1
ATOM 2189 O O . ARG A 1 289 ? -3.423 -6.761 16.089 1.00 90.88 289 ARG A O 1
ATOM 2196 N N . GLN A 1 290 ? -2.819 -4.628 16.548 1.00 83.25 290 GLN A N 1
ATOM 2197 C CA . GLN A 1 290 ? -2.766 -4.710 18.017 1.00 83.25 290 GLN A CA 1
ATOM 2198 C C . GLN A 1 290 ? -3.244 -3.410 18.707 1.00 83.25 290 GLN A C 1
ATOM 2200 O O . GLN A 1 290 ? -2.546 -2.837 19.545 1.00 83.25 290 GLN A O 1
ATOM 2205 N N . ASP A 1 291 ? -4.395 -2.883 18.304 1.00 66.31 291 ASP A N 1
ATOM 2206 C CA . ASP A 1 291 ? -5.048 -1.690 18.845 1.00 66.31 291 ASP A CA 1
ATOM 2207 C C . ASP A 1 291 ? -5.453 -1.799 20.332 1.00 66.31 291 ASP A C 1
ATOM 2209 O O . ASP A 1 291 ? -5.550 -0.771 21.005 1.00 66.31 291 ASP A O 1
ATOM 2213 N N . GLY A 1 292 ? -5.601 -3.018 20.868 1.00 53.31 292 GLY A N 1
ATOM 2214 C CA . GLY A 1 292 ? -6.116 -3.274 22.220 1.00 53.31 292 GLY A CA 1
ATOM 2215 C C . GLY A 1 292 ? -5.103 -3.684 23.298 1.00 53.31 292 GLY A C 1
ATOM 2216 O O . GLY A 1 292 ? -5.518 -4.001 24.413 1.00 53.31 292 GLY A O 1
ATOM 2217 N N . VAL A 1 293 ? -3.795 -3.713 23.009 1.00 43.19 293 VAL A N 1
ATOM 2218 C CA . VAL A 1 293 ? -2.762 -4.146 23.976 1.00 43.19 293 VAL A CA 1
ATOM 2219 C C . VAL A 1 293 ? -1.701 -3.056 24.156 1.00 43.19 293 VAL A C 1
ATOM 2221 O O . VAL A 1 293 ? -0.633 -3.098 23.543 1.00 43.19 293 VAL A O 1
ATOM 2224 N N . GLN A 1 294 ? -2.002 -2.067 24.999 1.00 37.56 294 GLN A N 1
ATOM 2225 C CA . GLN A 1 294 ? -1.013 -1.172 25.616 1.00 37.56 294 GLN A CA 1
ATOM 2226 C C . GLN A 1 294 ? -1.177 -1.184 27.130 1.00 37.56 294 GLN A C 1
ATOM 2228 O O . GLN A 1 294 ? -2.339 -1.148 27.591 1.00 37.56 294 GLN A O 1
#

Radius of gyration: 18.09 Å; Cα contacts (8 Å, |Δi|>4): 667; chains: 1; bounding box: 47×42×49 Å